Protein AF-A0A077FJK4-F1 (afdb_monomer)

Radius of gyration: 21.74 Å; Cα contacts (8 Å, |Δi|>4): 382; chains: 1; bounding box: 47×52×69 Å

Sequence (252 aa):
MRIFFFIIILIVHITSHITVYANEKTLIIPIFIRDKQYILWEPNNHWKSALSKYLSSEYKQNLIIPIGDLDDISLVNYDIINNPSLSNLQNILEKYNAQTILIASSHYFIDIKTNLPALELTLKYLSPSEEESKVILINDYRNNSLQFLLKQAVTEVINNINTTADNIEIDQNRKTTNIIFNLSIRNIENWIEIRKKLNRIKKIHSLIVKEISTQNAIISIDYIGETEELFTELKSYGFMLDKQHNIITISL

Foldseek 3Di:
DDDDDDDDDPPPPPPDLPPDQVAFAEEEFEWEAEPNDTDTQDPPSVLLVLLVVQPDPSCCNRYHYDNNPPVNCVLDDPVCVVPPACVSNVVVCVVVVGAKYWYWYWYWDQDPVLSAIKIKIWTWMYHPVDIDIDIDIGGDSVRDDPSVRSNVSSVVVVVVSVVVVVVSVVCVVFDKDKDKAKEFDQAPVQVVVVVVLLVVQPQFPDKAFPDDDGTITIIITIGGDDPVVVVVSCVVSVWDWDDDPHHTYTYD

Solvent-accessible surface area (backbone atoms only — not comparable to full-atom values): 14670 Å² total; per-residue (Å²): 136,88,81,88,83,86,80,82,81,84,76,79,81,80,88,71,72,92,65,50,78,94,72,43,26,29,36,39,48,40,32,23,32,45,94,92,39,83,32,61,64,53,93,82,21,60,50,50,51,36,46,69,69,69,56,52,77,75,56,52,77,39,45,42,68,76,88,47,50,75,67,50,48,73,57,56,45,72,74,48,66,76,66,70,46,62,80,74,40,41,71,56,28,60,74,67,69,28,70,32,37,35,41,40,35,40,36,51,48,68,37,84,90,76,73,33,58,32,35,41,36,38,42,35,39,38,43,95,89,51,76,49,77,48,80,46,81,48,76,42,98,78,68,66,55,71,70,54,55,44,52,52,50,47,52,51,53,52,52,49,54,53,50,52,54,55,48,50,65,55,44,79,75,46,67,66,38,82,48,70,34,38,32,60,30,87,43,71,69,53,43,53,50,50,53,55,55,55,73,64,40,83,47,51,77,45,78,45,79,79,44,78,60,84,51,39,30,36,33,39,36,33,28,62,45,56,72,69,56,52,55,53,52,43,43,75,77,60,38,45,79,46,78,56,96,92,48,38,35,38,38,116

Mean predicted aligned error: 15.56 Å

Nearest PDB structures (foldseek):
  6osx-assembly1_A  TM=3.485E-01  e=1.186E-03  Enterobacter cloacae
  8q2c-assembly1_B  TM=3.593E-01  e=5.924E-03  Escherichia coli
  8q2d-assembly1_A  TM=3.269E-01  e=2.898E-03  Escherichia coli
  2p6s-assembly1_H  TM=4.670E-01  e=7.385E-01  Neisseria meningitidis MC58
  2efq-assembly1_A  TM=4.489E-01  e=1.422E+00  Sulfurisphaera tokodaii str. 7

Structure (mmCIF, N/CA/C/O backbone):
data_AF-A0A077FJK4-F1
#
_entry.id   AF-A0A077FJK4-F1
#
loop_
_atom_site.group_PDB
_atom_site.id
_atom_site.type_symbol
_atom_site.label_atom_id
_atom_site.label_alt_id
_atom_site.label_comp_id
_atom_site.label_asym_id
_atom_site.label_entity_id
_atom_site.label_seq_id
_atom_site.pdbx_PDB_ins_code
_atom_site.Cartn_x
_atom_site.Cartn_y
_atom_site.Cartn_z
_atom_site.occupancy
_atom_site.B_iso_or_equiv
_atom_site.auth_seq_id
_atom_site.auth_comp_id
_atom_site.auth_asym_id
_atom_site.auth_atom_id
_atom_site.pdbx_PDB_model_num
ATOM 1 N N . MET A 1 1 ? -23.180 35.205 50.073 1.00 34.94 1 MET A N 1
ATOM 2 C CA . MET A 1 1 ? -23.896 33.937 49.817 1.00 34.94 1 MET A CA 1
ATOM 3 C C . MET A 1 1 ? -23.405 33.386 48.486 1.00 34.94 1 MET A C 1
ATOM 5 O O . MET A 1 1 ? -23.373 34.132 47.520 1.00 34.94 1 MET A O 1
ATOM 9 N N . ARG A 1 2 ? -22.896 32.149 48.504 1.00 35.94 2 ARG A N 1
ATOM 10 C CA . ARG A 1 2 ? -22.347 31.379 47.372 1.00 35.94 2 ARG A CA 1
ATOM 11 C C . ARG A 1 2 ? -23.390 31.183 46.260 1.00 35.94 2 ARG A C 1
ATOM 13 O O . ARG A 1 2 ? -24.572 31.140 46.577 1.00 35.94 2 ARG A O 1
ATOM 20 N N . ILE A 1 3 ? -22.943 30.917 45.031 1.00 30.42 3 ILE A N 1
ATOM 21 C CA . ILE A 1 3 ? -22.979 29.572 44.414 1.00 30.42 3 ILE A CA 1
ATOM 22 C C . ILE A 1 3 ? -22.311 29.635 43.027 1.00 30.42 3 ILE A C 1
ATOM 24 O O . ILE A 1 3 ? -22.716 30.385 42.147 1.00 30.42 3 ILE A O 1
ATOM 28 N N . PHE A 1 4 ? -21.254 28.833 42.883 1.00 28.27 4 PHE A N 1
ATOM 29 C CA . PHE A 1 4 ? -20.677 28.372 41.622 1.00 28.27 4 PHE A CA 1
ATOM 30 C C . PHE A 1 4 ? -21.685 27.462 40.908 1.00 28.27 4 PHE A C 1
ATOM 32 O O . PHE A 1 4 ? -22.255 26.593 41.563 1.00 28.27 4 PHE A O 1
ATOM 39 N N . PHE A 1 5 ? -21.813 27.561 39.585 1.00 26.78 5 PHE A N 1
ATOM 40 C CA . PHE A 1 5 ? -22.349 26.460 38.782 1.00 26.78 5 PHE A CA 1
ATOM 41 C C . PHE A 1 5 ? -21.321 26.023 37.737 1.00 26.78 5 PHE A C 1
ATOM 43 O O . PHE A 1 5 ? -21.069 26.696 36.743 1.00 26.78 5 PHE A O 1
ATOM 50 N N . PHE A 1 6 ? -20.710 24.879 38.042 1.00 25.20 6 PHE A N 1
ATOM 51 C CA . PHE A 1 6 ? -20.050 23.961 37.122 1.00 25.20 6 PHE A CA 1
ATOM 52 C C . PHE A 1 6 ? -21.125 23.214 36.323 1.00 25.20 6 PHE A C 1
ATOM 54 O O . PHE A 1 6 ? -22.041 22.668 36.932 1.00 25.20 6 PHE A O 1
ATOM 61 N N . ILE A 1 7 ? -20.969 23.103 35.004 1.00 24.44 7 ILE A N 1
ATOM 62 C CA . ILE A 1 7 ? -21.554 22.024 34.186 1.00 24.44 7 ILE A CA 1
ATOM 63 C C . ILE A 1 7 ? -20.457 21.648 33.178 1.00 24.44 7 ILE A C 1
ATOM 65 O O . ILE A 1 7 ? -20.176 22.402 32.255 1.00 24.44 7 ILE A O 1
ATOM 69 N N . ILE A 1 8 ? -19.552 20.742 33.559 1.00 25.23 8 ILE A N 1
ATOM 70 C CA . ILE A 1 8 ? -19.565 19.300 33.242 1.00 25.23 8 ILE A CA 1
ATOM 71 C C . ILE A 1 8 ? -19.498 19.070 31.726 1.00 25.23 8 ILE A C 1
ATOM 73 O O . ILE A 1 8 ? -20.507 18.914 31.046 1.00 25.23 8 ILE A O 1
ATOM 77 N N . ILE A 1 9 ? -18.262 19.025 31.220 1.00 23.95 9 ILE A N 1
ATOM 78 C CA . ILE A 1 9 ? -17.925 18.364 29.960 1.00 23.95 9 ILE A CA 1
ATOM 79 C C . ILE A 1 9 ? -18.041 16.865 30.230 1.00 23.95 9 ILE A C 1
ATOM 81 O O . ILE A 1 9 ? -17.290 16.306 31.032 1.00 23.95 9 ILE A O 1
ATOM 85 N N . LEU A 1 10 ? -19.015 16.227 29.589 1.00 22.14 10 LEU A N 1
ATOM 86 C CA . LEU A 1 10 ? -19.162 14.780 29.580 1.00 22.14 10 LEU A CA 1
ATOM 87 C C . LEU A 1 10 ? -18.025 14.198 28.726 1.00 22.14 10 LEU A C 1
ATOM 89 O O . LEU A 1 10 ? -18.145 14.069 27.511 1.00 22.14 10 LEU A O 1
ATOM 93 N N . ILE A 1 11 ? -16.893 13.884 29.356 1.00 23.86 11 ILE A N 1
ATOM 94 C CA . ILE A 1 11 ? -15.865 13.039 28.747 1.00 23.86 11 ILE A CA 1
ATOM 95 C C . ILE A 1 11 ? -16.425 11.620 28.778 1.00 23.86 11 ILE A C 1
ATOM 97 O O . ILE A 1 11 ? -16.359 10.936 29.799 1.00 23.86 11 ILE A O 1
ATOM 101 N N . VAL A 1 12 ? -17.010 11.184 27.666 1.00 25.14 12 VAL A N 1
ATOM 102 C CA . VAL A 1 12 ? -17.237 9.758 27.439 1.00 25.14 12 VAL A CA 1
ATOM 103 C C . VAL A 1 12 ? -15.853 9.132 27.281 1.00 25.14 12 VAL A C 1
ATOM 105 O O . VAL A 1 12 ? -15.174 9.321 26.277 1.00 25.14 12 VAL A O 1
ATOM 108 N N . HIS A 1 13 ? -15.407 8.448 28.331 1.00 26.59 13 HIS A N 1
ATOM 109 C CA . HIS A 1 13 ? -14.221 7.603 28.3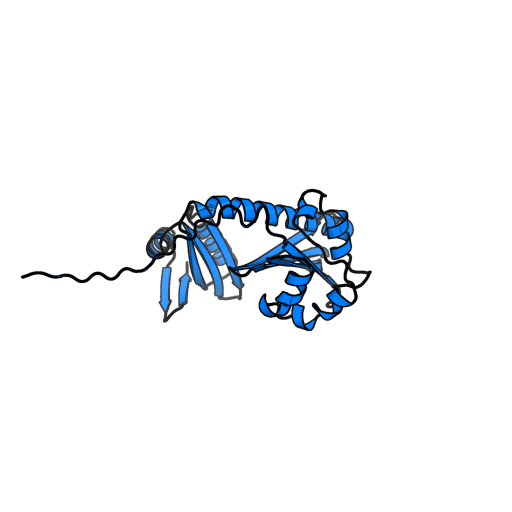22 1.00 26.59 13 HIS A CA 1
ATOM 110 C C . HIS A 1 13 ? -14.508 6.399 27.417 1.00 26.59 13 HIS A C 1
ATOM 112 O O . HIS A 1 13 ? -15.050 5.389 27.864 1.00 26.59 13 HIS A O 1
ATOM 118 N N . ILE A 1 14 ? -14.175 6.511 26.132 1.00 26.86 14 ILE A N 1
ATOM 119 C CA . ILE A 1 14 ? -14.135 5.347 25.251 1.00 26.86 14 ILE A CA 1
ATOM 120 C C . ILE A 1 14 ? -12.794 4.656 25.500 1.00 26.86 14 ILE A C 1
ATOM 122 O O . ILE A 1 14 ? -11.752 5.006 24.957 1.00 26.86 14 ILE A O 1
ATOM 126 N N . THR A 1 15 ? -12.831 3.691 26.409 1.00 30.83 15 THR A N 1
ATOM 127 C CA . THR A 1 15 ? -11.774 2.703 26.615 1.00 30.83 15 THR A CA 1
ATOM 128 C C . THR A 1 15 ? -11.894 1.648 25.517 1.00 30.83 15 THR A C 1
ATOM 130 O O . THR A 1 15 ? -12.508 0.610 25.728 1.00 30.83 15 THR A O 1
ATOM 133 N N . SER A 1 16 ? -11.367 1.905 24.313 1.00 27.95 16 SER A N 1
ATOM 134 C CA . SER A 1 16 ? -11.364 0.878 23.253 1.00 27.95 16 SER A CA 1
ATOM 135 C C . SER A 1 16 ? -10.339 1.103 22.133 1.00 27.95 16 SER A C 1
ATOM 137 O O . SER A 1 16 ? -10.695 1.041 20.961 1.00 27.95 16 SER A O 1
ATOM 139 N N . HIS A 1 17 ? -9.066 1.341 22.453 1.00 32.19 17 HIS A N 1
ATOM 140 C CA . HIS A 1 17 ? -8.022 1.371 21.411 1.00 32.19 17 HIS A CA 1
ATOM 141 C C . HIS A 1 17 ? -7.152 0.098 21.381 1.00 32.19 17 HIS A C 1
ATOM 143 O O . HIS A 1 17 ? -6.618 -0.248 20.332 1.00 32.19 17 HIS A O 1
ATOM 149 N N . ILE A 1 18 ? -7.101 -0.685 22.469 1.00 35.75 18 ILE A N 1
ATOM 150 C CA . ILE A 1 18 ? -6.196 -1.849 22.617 1.00 35.75 18 ILE A CA 1
ATOM 151 C C . ILE A 1 18 ? -6.547 -3.039 21.686 1.00 35.75 18 ILE A C 1
ATOM 153 O O . ILE A 1 18 ? -5.696 -3.875 21.414 1.00 35.75 18 ILE A O 1
ATOM 157 N N . THR A 1 19 ? -7.768 -3.137 21.144 1.00 30.25 19 THR A N 1
ATOM 158 C CA . THR A 1 19 ? -8.216 -4.317 20.355 1.00 30.25 19 THR A CA 1
ATOM 159 C C . THR A 1 19 ? -8.238 -4.097 18.835 1.00 30.25 19 THR A C 1
ATOM 161 O O . THR A 1 19 ? -8.448 -5.044 18.084 1.00 30.25 19 THR A O 1
ATOM 164 N N . VAL A 1 20 ? -8.020 -2.862 18.381 1.00 37.00 20 VAL A N 1
ATOM 165 C CA . VAL A 1 20 ? -8.386 -2.391 17.035 1.00 37.00 20 VAL A CA 1
ATOM 166 C C . VAL A 1 20 ? -7.569 -3.103 15.940 1.00 37.00 20 VAL A C 1
ATOM 168 O O . VAL A 1 20 ? -8.156 -3.787 15.121 1.00 37.00 20 VAL A O 1
ATOM 171 N N . TYR A 1 21 ? -6.234 -3.166 15.977 1.00 40.22 21 TYR A N 1
ATOM 172 C CA . TYR A 1 21 ? -5.489 -3.675 14.802 1.00 40.22 21 TYR A CA 1
ATOM 173 C C . TYR A 1 21 ? -5.109 -5.164 14.790 1.00 40.22 21 TYR A C 1
ATOM 175 O O . TYR A 1 21 ? -4.881 -5.724 13.720 1.00 40.22 21 TYR A O 1
ATOM 183 N N . ALA A 1 22 ? -5.095 -5.856 15.934 1.00 40.41 22 ALA A N 1
ATOM 184 C CA . ALA A 1 22 ? -4.841 -7.304 15.949 1.00 40.41 22 ALA A CA 1
ATOM 185 C C . ALA A 1 22 ? -6.035 -8.130 15.415 1.00 40.41 22 ALA A C 1
ATOM 187 O O . ALA A 1 22 ? -5.886 -9.322 15.143 1.00 40.41 22 ALA A O 1
ATOM 188 N N . ASN A 1 23 ? -7.211 -7.507 15.258 1.00 49.41 23 ASN A N 1
ATOM 189 C CA . ASN A 1 23 ? -8.455 -8.166 14.852 1.00 49.41 23 ASN A CA 1
ATOM 190 C C . ASN A 1 23 ? -9.243 -7.402 13.765 1.00 49.41 23 ASN A C 1
ATOM 192 O O . ASN A 1 23 ? -10.347 -7.817 13.407 1.00 49.41 23 ASN A O 1
ATOM 196 N N . GLU A 1 24 ? -8.713 -6.290 13.244 1.00 70.25 24 GLU A N 1
ATOM 197 C CA . GLU A 1 24 ? -9.335 -5.557 12.139 1.00 70.25 24 GLU A CA 1
ATOM 198 C C . GLU A 1 24 ? -8.950 -6.148 10.792 1.00 70.25 24 GLU A C 1
ATOM 200 O O . GLU A 1 24 ? -7.778 -6.330 10.452 1.00 70.25 24 GLU A O 1
ATOM 205 N N . LYS A 1 25 ? -9.978 -6.434 9.996 1.00 87.31 25 LYS A N 1
ATOM 206 C CA . LYS A 1 25 ? -9.811 -6.924 8.641 1.00 87.31 25 LYS A CA 1
ATOM 207 C C . LYS A 1 25 ? -9.434 -5.754 7.748 1.00 87.31 25 LYS A C 1
ATOM 209 O O . LYS A 1 25 ? -10.180 -4.783 7.613 1.00 87.31 25 LYS A O 1
ATOM 214 N N . THR A 1 26 ? -8.277 -5.878 7.113 1.00 91.06 26 THR A N 1
ATOM 215 C CA . THR A 1 26 ? -7.766 -4.917 6.143 1.00 91.06 26 THR A CA 1
ATOM 216 C C . THR A 1 26 ? -7.922 -5.479 4.739 1.00 91.06 26 THR A C 1
ATOM 218 O O . THR A 1 26 ? -7.413 -6.556 4.417 1.00 91.06 26 THR A O 1
ATOM 221 N N . LEU A 1 27 ? -8.612 -4.731 3.884 1.00 94.50 27 LEU A N 1
ATOM 222 C CA . LEU A 1 27 ? -8.757 -5.047 2.474 1.00 94.50 27 LEU A CA 1
ATOM 223 C C . LEU A 1 27 ? -7.591 -4.448 1.684 1.00 94.50 27 LEU A C 1
ATOM 225 O O . LEU A 1 27 ? -7.435 -3.231 1.618 1.00 94.50 27 LEU A O 1
ATOM 229 N N . ILE A 1 28 ? -6.777 -5.292 1.061 1.00 95.38 28 ILE A N 1
ATOM 230 C CA . ILE A 1 28 ? -5.667 -4.868 0.212 1.00 95.38 28 ILE A CA 1
ATOM 231 C C . ILE A 1 28 ? -6.167 -4.729 -1.221 1.00 95.38 28 ILE A C 1
ATOM 233 O O . ILE A 1 28 ? -6.504 -5.731 -1.847 1.00 95.38 28 ILE A O 1
ATOM 237 N N . ILE A 1 29 ? -6.149 -3.514 -1.766 1.00 95.94 29 ILE A N 1
ATOM 238 C CA . ILE A 1 29 ? -6.409 -3.265 -3.188 1.00 95.94 29 ILE A CA 1
ATOM 239 C C . ILE A 1 29 ? -5.068 -3.221 -3.935 1.00 95.94 29 ILE A C 1
ATOM 241 O O . ILE A 1 29 ? -4.310 -2.259 -3.766 1.00 95.94 29 ILE A O 1
ATOM 245 N N . PRO A 1 30 ? -4.733 -4.252 -4.734 1.00 96.12 30 PRO A N 1
ATOM 246 C CA . PRO A 1 30 ? -3.451 -4.327 -5.415 1.00 96.12 30 PRO A CA 1
ATOM 247 C C . PRO A 1 30 ? -3.489 -3.576 -6.746 1.00 96.12 30 PRO A C 1
ATOM 249 O O . PRO A 1 30 ? -4.258 -3.916 -7.642 1.00 96.12 30 PRO A O 1
ATOM 252 N N . ILE A 1 31 ? -2.587 -2.617 -6.921 1.00 95.25 31 ILE A N 1
ATOM 253 C CA . ILE A 1 31 ? -2.432 -1.888 -8.182 1.00 95.25 31 ILE A CA 1
ATOM 254 C C . ILE A 1 31 ? -1.032 -2.157 -8.712 1.00 95.25 31 ILE A C 1
ATOM 256 O O . ILE A 1 31 ? -0.044 -1.896 -8.031 1.00 95.25 31 ILE A O 1
ATOM 260 N N . PHE A 1 32 ? -0.929 -2.684 -9.924 1.00 95.38 32 PHE A N 1
ATOM 261 C CA . PHE A 1 32 ? 0.343 -2.812 -10.619 1.00 95.38 32 PHE A CA 1
ATOM 262 C C . PHE A 1 32 ? 0.449 -1.735 -11.689 1.00 95.38 32 PHE A C 1
ATOM 264 O O . PHE A 1 32 ? -0.441 -1.592 -12.522 1.00 95.38 32 PHE A O 1
ATOM 271 N N . ILE A 1 33 ? 1.532 -0.968 -11.654 1.00 90.75 33 ILE A N 1
ATOM 272 C CA . ILE A 1 33 ? 1.788 0.122 -12.585 1.00 90.75 33 ILE A CA 1
ATOM 273 C C . ILE A 1 33 ? 2.987 -0.263 -13.435 1.00 90.75 33 ILE A C 1
ATOM 275 O O . ILE A 1 33 ? 4.076 -0.544 -12.927 1.00 90.75 33 ILE A O 1
ATOM 279 N N . ARG A 1 34 ? 2.786 -0.274 -14.749 1.00 86.19 34 ARG A N 1
ATOM 280 C CA . ARG A 1 34 ? 3.842 -0.555 -15.717 1.00 86.19 34 ARG A CA 1
ATOM 281 C C . ARG A 1 34 ? 3.547 0.181 -17.010 1.00 86.19 34 ARG A C 1
ATOM 283 O O . ARG A 1 34 ? 2.406 0.200 -17.452 1.00 86.19 34 ARG A O 1
ATOM 290 N N . ASP A 1 35 ? 4.565 0.798 -17.605 1.00 84.38 35 ASP A N 1
ATOM 291 C CA . ASP A 1 35 ? 4.435 1.508 -18.885 1.00 84.38 35 ASP A CA 1
ATOM 292 C C . ASP A 1 35 ? 3.288 2.548 -18.875 1.00 84.38 35 ASP A C 1
ATOM 294 O O . ASP A 1 35 ? 2.586 2.743 -19.865 1.00 84.38 35 ASP A O 1
ATOM 298 N N . LYS A 1 36 ? 3.102 3.221 -17.724 1.00 77.69 36 LYS A N 1
ATOM 299 C CA . LYS A 1 36 ? 2.017 4.184 -17.422 1.00 77.69 36 LYS A CA 1
ATOM 300 C C . LYS A 1 36 ? 0.595 3.601 -17.417 1.00 77.69 36 LYS A C 1
ATOM 302 O O . LYS A 1 36 ? -0.370 4.360 -17.378 1.00 77.69 36 LYS A O 1
ATOM 307 N N . GLN A 1 37 ? 0.453 2.282 -17.439 1.00 83.31 37 GLN A N 1
ATOM 308 C CA . GLN A 1 37 ? -0.828 1.597 -17.308 1.00 83.31 37 GLN A CA 1
ATOM 309 C C . GLN A 1 37 ? -1.037 1.140 -15.869 1.00 83.31 37 GLN A C 1
ATOM 311 O O . GLN A 1 37 ? -0.111 0.625 -15.242 1.00 83.31 37 GLN A O 1
ATOM 316 N N . TYR A 1 38 ? -2.260 1.313 -15.375 1.00 85.75 38 TYR A N 1
ATOM 317 C CA . TYR A 1 38 ? -2.707 0.813 -14.082 1.00 85.75 38 TYR A CA 1
ATOM 318 C C . TYR A 1 38 ? -3.451 -0.497 -14.303 1.00 85.75 38 TYR A C 1
ATOM 320 O O . TYR A 1 38 ? -4.391 -0.552 -15.090 1.00 85.75 38 TYR A O 1
ATOM 328 N N . ILE A 1 39 ? -3.003 -1.540 -13.620 1.00 90.75 39 ILE A N 1
ATOM 329 C CA . ILE A 1 39 ? -3.503 -2.904 -13.740 1.00 90.75 39 ILE A CA 1
ATOM 330 C C . ILE A 1 39 ? -3.999 -3.302 -12.348 1.00 90.75 39 ILE A C 1
ATOM 332 O O . ILE A 1 39 ? -3.207 -3.411 -11.411 1.00 90.75 39 ILE A O 1
ATOM 336 N N . LEU A 1 40 ? -5.311 -3.459 -12.195 1.00 90.12 40 LEU A N 1
ATOM 337 C CA . LEU A 1 40 ? -5.993 -3.696 -10.919 1.00 90.12 40 LEU A CA 1
ATOM 338 C C . LEU A 1 40 ? -6.471 -5.148 -10.842 1.00 90.12 40 LEU A C 1
ATOM 340 O O . LEU A 1 40 ? -5.985 -5.949 -10.042 1.00 90.12 40 LEU A O 1
ATOM 344 N N . TRP A 1 41 ? -7.414 -5.507 -11.707 1.00 89.31 41 TRP A N 1
ATOM 345 C CA . TRP A 1 41 ? -8.129 -6.782 -11.647 1.00 89.31 41 TRP A CA 1
ATOM 346 C C . TRP A 1 41 ? -7.667 -7.772 -12.704 1.00 89.31 41 TRP A C 1
ATOM 348 O O . TRP A 1 41 ? -7.920 -8.971 -12.579 1.00 89.31 41 TRP A O 1
ATOM 358 N N . GLU A 1 42 ? -6.975 -7.276 -13.724 1.00 88.00 42 GLU A N 1
ATOM 359 C CA . GLU A 1 42 ? -6.603 -8.027 -14.903 1.00 88.00 42 GLU A CA 1
ATOM 360 C C . GLU A 1 42 ? -5.693 -9.220 -14.552 1.00 88.00 42 GLU A C 1
ATOM 362 O O . GLU A 1 42 ? -4.871 -9.146 -13.628 1.00 88.00 42 GLU A O 1
ATOM 367 N N . PRO A 1 43 ? -5.769 -10.328 -15.315 1.00 86.06 43 PRO A N 1
ATOM 368 C CA . PRO A 1 43 ? -4.979 -11.534 -15.041 1.00 86.06 43 PRO A CA 1
ATOM 369 C C . PRO A 1 43 ? -3.459 -11.317 -15.050 1.00 86.06 43 PRO A C 1
ATOM 371 O O . PRO A 1 43 ? -2.715 -12.084 -14.442 1.00 86.06 43 PRO A O 1
ATOM 374 N N . ASN A 1 44 ? -2.982 -10.282 -15.742 1.00 89.56 44 ASN A N 1
ATOM 375 C CA . ASN A 1 44 ? -1.572 -9.903 -15.803 1.00 89.56 44 ASN A CA 1
ATOM 376 C C . ASN A 1 44 ? -1.132 -8.993 -14.638 1.00 89.56 44 ASN A C 1
ATOM 378 O O . ASN A 1 44 ? -0.001 -8.503 -14.655 1.00 89.56 44 ASN A O 1
ATOM 382 N N . ASN A 1 45 ? -1.967 -8.789 -13.610 1.00 94.00 45 ASN A N 1
ATOM 383 C CA . ASN A 1 45 ? -1.551 -8.126 -12.379 1.00 94.00 45 ASN A CA 1
ATOM 384 C C . ASN A 1 45 ? -0.543 -9.005 -11.610 1.00 94.00 45 ASN A C 1
ATOM 386 O O . ASN A 1 45 ? -0.882 -9.836 -10.754 1.00 94.00 45 ASN A O 1
ATOM 390 N N . HIS A 1 46 ? 0.740 -8.813 -11.921 1.00 95.69 46 HIS A N 1
ATOM 391 C CA . HIS A 1 46 ? 1.838 -9.526 -11.278 1.00 95.69 46 HIS A CA 1
ATOM 392 C C . HIS A 1 46 ? 1.962 -9.193 -9.786 1.00 95.69 46 HIS A C 1
ATOM 394 O O . HIS A 1 46 ? 2.416 -10.042 -9.018 1.00 95.69 46 HIS A O 1
ATOM 400 N N . TRP A 1 47 ? 1.520 -8.007 -9.359 1.00 97.31 47 TRP A N 1
ATOM 401 C CA . TRP A 1 47 ? 1.549 -7.600 -7.958 1.00 97.31 47 TRP A CA 1
ATOM 402 C C . TRP A 1 47 ? 0.493 -8.319 -7.117 1.00 97.31 47 TRP A C 1
ATOM 404 O O . TRP A 1 47 ? 0.836 -8.946 -6.116 1.00 97.31 47 TRP A O 1
ATOM 414 N N . LYS A 1 48 ? -0.763 -8.359 -7.575 1.00 95.50 48 LYS A N 1
ATOM 415 C CA . LYS A 1 48 ? -1.832 -9.174 -6.967 1.00 95.50 48 LYS A CA 1
ATOM 416 C C . LYS A 1 48 ? -1.426 -10.643 -6.860 1.00 95.50 48 LYS A C 1
ATOM 418 O O . LYS A 1 48 ? -1.617 -11.279 -5.820 1.00 95.50 48 LYS A O 1
ATOM 423 N N . SER A 1 49 ? -0.822 -11.171 -7.926 1.00 94.88 49 SER A N 1
ATOM 424 C CA . SER A 1 49 ? -0.308 -12.544 -7.961 1.00 94.88 49 SER A CA 1
ATOM 425 C C . SER A 1 49 ? 0.798 -12.767 -6.924 1.00 94.88 49 SER A C 1
ATOM 427 O O . SER A 1 49 ? 0.805 -13.786 -6.233 1.00 94.88 49 SER A O 1
ATOM 429 N N . ALA A 1 50 ? 1.722 -11.814 -6.780 1.00 95.88 50 ALA A N 1
ATOM 430 C CA . ALA A 1 50 ? 2.803 -11.880 -5.803 1.00 95.88 50 ALA A CA 1
ATOM 431 C C . ALA A 1 50 ? 2.295 -11.799 -4.360 1.00 95.88 50 ALA A C 1
ATOM 433 O O . ALA A 1 50 ? 2.689 -12.637 -3.552 1.00 95.88 50 ALA A O 1
ATOM 434 N N . LEU A 1 51 ? 1.390 -10.866 -4.051 1.00 95.12 51 LEU A N 1
ATOM 435 C CA . LEU A 1 51 ? 0.728 -10.776 -2.747 1.00 95.12 51 LEU A CA 1
ATOM 436 C C . LEU A 1 51 ? 0.041 -12.100 -2.395 1.00 95.12 51 LEU A C 1
ATOM 438 O O . LEU A 1 51 ? 0.313 -12.687 -1.353 1.00 95.12 51 LEU A O 1
ATOM 442 N N . SER A 1 52 ? -0.760 -12.646 -3.311 1.00 92.00 52 SER A N 1
ATOM 443 C CA . SER A 1 52 ? -1.466 -13.918 -3.094 1.00 92.00 52 SER A CA 1
ATOM 444 C C . SER A 1 52 ? -0.510 -15.091 -2.835 1.00 92.00 52 SER A C 1
ATOM 446 O O . SER A 1 52 ? -0.798 -15.965 -2.010 1.00 92.00 52 SER A O 1
ATOM 448 N N . LYS A 1 53 ? 0.636 -15.106 -3.529 1.00 93.38 53 LYS A N 1
ATOM 449 C CA . LYS A 1 53 ? 1.646 -16.169 -3.462 1.00 93.38 53 LYS A CA 1
ATOM 450 C C . LYS A 1 53 ? 2.538 -16.085 -2.224 1.00 93.38 53 LYS A C 1
ATOM 452 O O . LYS A 1 53 ? 2.829 -17.119 -1.631 1.00 93.38 53 LYS A O 1
ATOM 457 N N . TYR A 1 54 ? 3.029 -14.895 -1.886 1.00 91.75 54 TYR A N 1
ATOM 458 C CA . TYR A 1 54 ? 4.089 -14.713 -0.889 1.00 91.75 54 TYR A CA 1
ATOM 459 C C . TYR A 1 54 ? 3.580 -14.252 0.477 1.00 91.75 54 TYR A C 1
ATOM 461 O O . TYR A 1 54 ? 4.314 -14.396 1.452 1.00 91.75 54 TYR A O 1
ATOM 469 N N . LEU A 1 55 ? 2.347 -13.748 0.577 1.00 87.44 55 LEU A N 1
ATOM 470 C CA . LEU A 1 55 ? 1.745 -13.444 1.870 1.00 87.44 55 LEU A CA 1
ATOM 471 C C . LEU A 1 55 ? 1.491 -14.751 2.638 1.00 87.44 55 LEU A C 1
ATOM 473 O O . LEU A 1 55 ? 0.828 -15.666 2.127 1.00 87.44 55 LEU A O 1
ATOM 477 N N . SER A 1 56 ? 2.045 -14.853 3.848 1.00 78.81 56 SER A N 1
ATOM 478 C CA . SER A 1 56 ? 1.932 -16.057 4.675 1.00 78.81 56 SER A CA 1
ATOM 479 C C . SER A 1 56 ? 0.494 -16.267 5.168 1.00 78.81 56 SER A C 1
ATOM 481 O O . SER A 1 56 ? -0.311 -15.337 5.233 1.00 78.81 56 SER A O 1
ATOM 483 N N . SER A 1 57 ? 0.157 -17.510 5.518 1.00 75.44 57 SER A N 1
ATOM 484 C CA . SER A 1 57 ? -1.184 -17.875 5.999 1.00 75.44 57 SER A CA 1
ATOM 485 C C . SER A 1 57 ? -1.583 -17.176 7.301 1.00 75.44 57 SER A C 1
ATOM 487 O O . SER A 1 57 ? -2.770 -17.028 7.565 1.00 75.44 57 SER A O 1
ATOM 489 N N . GLU A 1 58 ? -0.606 -16.746 8.098 1.00 75.94 58 GLU A N 1
ATOM 490 C CA . GLU A 1 58 ? -0.818 -15.974 9.324 1.00 75.94 58 GLU A CA 1
ATOM 491 C C . GLU A 1 58 ? -1.471 -14.621 9.017 1.00 75.94 58 GLU A C 1
ATOM 493 O O . GLU A 1 58 ? -2.552 -14.328 9.518 1.00 75.94 58 GLU A O 1
ATOM 498 N N . TYR A 1 59 ? -0.893 -13.851 8.090 1.00 77.12 59 TYR A N 1
ATOM 499 C CA . 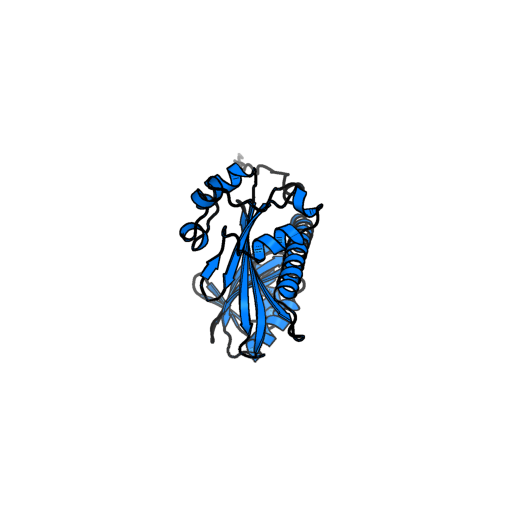TYR A 1 59 ? -1.437 -12.552 7.694 1.00 77.12 59 TYR A CA 1
ATOM 500 C C . TYR A 1 59 ? -2.767 -12.658 6.944 1.00 77.12 59 TYR A C 1
ATOM 502 O O . TYR A 1 59 ? -3.603 -11.766 7.045 1.00 77.12 59 TYR A O 1
ATOM 510 N N . LYS A 1 60 ? -3.008 -13.760 6.225 1.00 75.62 60 LYS A N 1
ATOM 511 C CA . LYS A 1 60 ? -4.249 -13.982 5.457 1.00 75.62 60 LYS A CA 1
ATOM 512 C C . LYS A 1 60 ? -5.519 -14.085 6.311 1.00 75.62 60 LYS A C 1
ATOM 514 O O . LYS A 1 60 ? -6.609 -14.079 5.751 1.00 75.62 60 LYS A O 1
ATOM 519 N N . GLN A 1 61 ? -5.402 -14.186 7.636 1.00 75.94 61 GLN A N 1
ATOM 520 C CA . GLN A 1 61 ? -6.564 -14.168 8.533 1.00 75.94 61 GLN A CA 1
ATOM 521 C C . GLN A 1 61 ? -7.206 -12.776 8.603 1.00 75.94 61 GLN A C 1
ATOM 523 O O . GLN A 1 61 ? -8.433 -12.667 8.618 1.00 75.94 61 GLN A O 1
ATOM 528 N N . ASN A 1 62 ? -6.375 -11.729 8.565 1.00 83.75 62 ASN A N 1
ATOM 529 C CA . ASN A 1 62 ? -6.801 -10.337 8.716 1.00 83.75 62 ASN A CA 1
ATOM 530 C C . ASN A 1 62 ? -6.560 -9.499 7.453 1.00 83.75 62 ASN A C 1
ATOM 532 O O . ASN A 1 62 ? -7.160 -8.442 7.303 1.00 83.75 62 ASN A O 1
ATOM 536 N N . LEU A 1 63 ? -5.724 -9.962 6.522 1.00 90.00 63 LEU A N 1
ATOM 537 C CA . LEU A 1 63 ? -5.472 -9.297 5.246 1.00 90.00 63 LEU A CA 1
ATOM 538 C C . LEU A 1 63 ? -6.210 -10.007 4.118 1.00 90.00 63 LEU A C 1
ATOM 540 O O . LEU A 1 63 ? -5.928 -11.163 3.793 1.00 90.00 63 LEU A O 1
ATOM 544 N N . ILE A 1 64 ? -7.127 -9.284 3.489 1.00 91.38 64 ILE A N 1
ATOM 545 C CA . ILE A 1 64 ? -7.971 -9.797 2.416 1.00 91.38 64 ILE A CA 1
ATOM 546 C C . ILE A 1 64 ? -7.506 -9.185 1.102 1.00 91.38 64 ILE A C 1
ATOM 548 O O . ILE A 1 64 ? -7.420 -7.970 0.978 1.00 91.38 64 ILE A O 1
ATOM 552 N N . ILE A 1 65 ? -7.232 -10.018 0.102 1.00 93.50 65 ILE A N 1
ATOM 553 C CA . ILE A 1 65 ? -6.970 -9.564 -1.267 1.00 93.50 65 ILE A CA 1
ATOM 554 C C . ILE A 1 65 ? -8.207 -9.938 -2.089 1.00 93.50 65 ILE A C 1
ATOM 556 O O . ILE A 1 65 ? -8.477 -11.137 -2.214 1.00 93.50 65 ILE A O 1
ATOM 560 N N . PRO A 1 66 ? -8.965 -8.970 -2.637 1.00 90.44 66 PRO A N 1
ATOM 561 C CA . PRO A 1 66 ? -10.135 -9.271 -3.447 1.00 90.44 66 PRO A CA 1
ATOM 562 C C . PRO A 1 66 ? -9.773 -10.142 -4.646 1.00 90.44 66 PRO A C 1
ATOM 564 O O . PRO A 1 66 ? -8.732 -9.966 -5.298 1.00 90.44 66 PRO A O 1
ATOM 567 N N . ILE A 1 67 ? -10.661 -11.079 -4.963 1.00 86.56 67 ILE A N 1
ATOM 568 C CA . ILE A 1 67 ? -10.463 -11.979 -6.098 1.00 86.56 67 ILE A CA 1
ATOM 569 C C . ILE A 1 67 ? -10.642 -11.257 -7.436 1.00 86.56 67 ILE A C 1
ATOM 571 O O . ILE A 1 67 ? -10.095 -11.726 -8.435 1.00 86.56 67 ILE A O 1
ATOM 575 N N . GLY A 1 68 ? -11.280 -10.084 -7.456 1.00 86.88 68 GLY A N 1
ATOM 576 C CA . GLY A 1 68 ? -11.530 -9.292 -8.659 1.00 86.88 68 GLY A CA 1
ATOM 577 C C . GLY A 1 68 ? -12.674 -9.861 -9.490 1.00 86.88 68 GLY A C 1
ATOM 578 O O . GLY A 1 68 ? -12.527 -9.992 -10.703 1.00 86.88 68 GLY A O 1
ATOM 579 N N . ASP A 1 69 ? -13.763 -10.277 -8.840 1.00 84.81 69 ASP A N 1
ATOM 580 C CA . ASP A 1 69 ? -14.986 -10.688 -9.537 1.00 84.81 69 ASP A CA 1
ATOM 581 C C . ASP A 1 69 ? -15.722 -9.476 -10.152 1.00 84.81 69 ASP A C 1
ATOM 583 O O . ASP A 1 69 ? -15.287 -8.329 -10.032 1.00 84.81 69 ASP A O 1
ATOM 587 N N . LEU A 1 70 ? -16.834 -9.715 -10.856 1.00 85.12 70 LEU A N 1
ATOM 588 C CA . LEU A 1 70 ? -17.589 -8.635 -11.507 1.00 85.12 70 LEU A CA 1
ATOM 589 C C . LEU A 1 70 ? -18.086 -7.578 -10.512 1.00 85.12 70 LEU A C 1
ATOM 591 O O . LEU A 1 70 ? -18.104 -6.391 -10.843 1.00 85.12 70 LEU A O 1
ATOM 595 N N . ASP A 1 71 ? -18.434 -7.995 -9.298 1.00 87.31 71 ASP A N 1
ATOM 596 C CA . ASP A 1 71 ? -18.890 -7.087 -8.255 1.00 87.31 71 ASP A CA 1
ATOM 597 C C . ASP A 1 71 ? -17.718 -6.224 -7.758 1.00 87.31 71 ASP A C 1
ATOM 599 O O . ASP A 1 71 ? -17.859 -5.007 -7.682 1.00 87.31 71 ASP A O 1
ATOM 603 N N . ASP A 1 72 ? -16.535 -6.805 -7.515 1.00 87.81 72 ASP A N 1
ATOM 604 C CA . ASP A 1 72 ? -15.316 -6.064 -7.144 1.00 87.81 72 ASP A CA 1
ATOM 605 C C . ASP A 1 72 ? -14.961 -5.008 -8.193 1.00 87.81 72 ASP A C 1
ATOM 607 O O . ASP A 1 72 ? -14.689 -3.854 -7.859 1.00 87.81 72 ASP A O 1
ATOM 611 N N . ILE A 1 73 ? -14.997 -5.404 -9.469 1.00 87.62 73 ILE A N 1
ATOM 612 C CA . ILE A 1 73 ? -14.687 -4.533 -10.606 1.00 87.62 73 ILE A CA 1
ATOM 613 C C . ILE A 1 73 ? -15.682 -3.369 -10.682 1.00 87.62 73 ILE A C 1
ATOM 615 O O . ILE A 1 73 ? -15.291 -2.241 -10.985 1.00 87.62 73 ILE A O 1
ATOM 619 N N . SER A 1 74 ? -16.963 -3.623 -10.398 1.00 89.00 74 SER A N 1
ATOM 620 C CA . SER A 1 74 ? -17.993 -2.579 -10.392 1.00 89.00 74 SER A CA 1
ATOM 621 C C . SER A 1 74 ? -17.829 -1.583 -9.238 1.00 89.00 74 SER A C 1
ATOM 623 O O . SER A 1 74 ? -18.154 -0.406 -9.395 1.00 89.00 74 SER A O 1
ATOM 625 N N . LEU A 1 75 ? -17.305 -2.045 -8.098 1.00 91.75 75 LEU A N 1
ATOM 626 C CA . LEU A 1 75 ? -17.149 -1.252 -6.881 1.00 91.75 75 LEU A CA 1
ATOM 627 C C . LEU A 1 75 ? -15.840 -0.468 -6.837 1.00 91.75 75 LEU A C 1
ATOM 629 O O . LEU A 1 75 ? -15.780 0.569 -6.185 1.00 91.75 75 LEU A O 1
ATOM 633 N N . VAL A 1 76 ? -14.788 -0.959 -7.490 1.00 91.62 76 VAL A N 1
ATOM 634 C CA . VAL A 1 76 ? -13.469 -0.326 -7.492 1.00 91.62 76 VAL A CA 1
ATOM 635 C C . VAL A 1 76 ? -12.910 -0.348 -8.903 1.00 91.62 76 VAL A C 1
ATOM 637 O O . VAL A 1 76 ? -12.419 -1.360 -9.398 1.00 91.62 76 VAL A O 1
ATOM 640 N N . ASN A 1 77 ? -12.958 0.810 -9.546 1.00 83.81 77 ASN A N 1
ATOM 641 C CA . ASN A 1 77 ? -12.437 1.032 -10.885 1.00 83.81 77 ASN A CA 1
ATOM 642 C C . ASN A 1 77 ? -11.322 2.090 -10.865 1.00 83.81 77 ASN A C 1
ATOM 644 O O . ASN A 1 77 ? -10.925 2.594 -9.811 1.00 83.81 77 ASN A O 1
ATOM 648 N N . TYR A 1 78 ? -10.810 2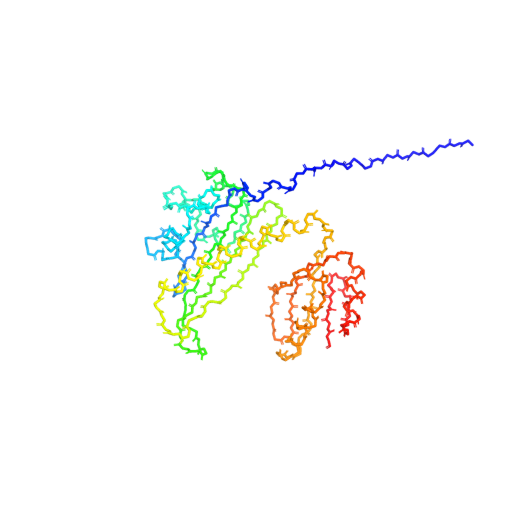.426 -12.046 1.00 80.06 78 TYR A N 1
ATOM 649 C CA . TYR A 1 78 ? -9.719 3.384 -12.192 1.00 80.06 78 TYR A CA 1
ATOM 650 C C . TYR A 1 78 ? -10.050 4.782 -11.643 1.00 80.06 78 TYR A C 1
ATOM 652 O O . TYR A 1 78 ? -9.210 5.397 -10.986 1.00 80.06 78 TYR A O 1
ATOM 660 N N . ASP A 1 79 ? -11.277 5.262 -11.848 1.00 80.00 79 ASP A N 1
ATOM 661 C CA . ASP A 1 79 ? -11.694 6.593 -11.397 1.00 80.00 79 ASP A CA 1
ATOM 662 C C . ASP A 1 79 ? -11.687 6.692 -9.869 1.00 80.00 79 ASP A C 1
ATOM 664 O O . ASP A 1 79 ? -11.202 7.674 -9.304 1.00 80.00 79 ASP A O 1
ATOM 668 N N . ILE A 1 80 ? -12.152 5.636 -9.195 1.00 84.69 80 ILE A N 1
ATOM 669 C CA . ILE A 1 80 ? -12.138 5.538 -7.731 1.00 84.69 80 ILE A CA 1
ATOM 670 C C . ILE A 1 80 ? -10.700 5.503 -7.202 1.00 84.69 80 ILE A C 1
ATOM 672 O O . ILE A 1 80 ? -10.387 6.159 -6.211 1.00 84.69 80 ILE A O 1
ATOM 676 N N . ILE A 1 81 ? -9.808 4.770 -7.868 1.00 82.06 81 ILE A N 1
ATOM 677 C CA . ILE A 1 81 ? -8.408 4.639 -7.453 1.00 82.06 81 ILE A CA 1
ATOM 678 C C . ILE A 1 81 ? -7.593 5.921 -7.649 1.00 82.06 81 ILE A C 1
ATOM 680 O O . ILE A 1 81 ? -6.654 6.157 -6.888 1.00 82.06 81 ILE A O 1
ATOM 684 N N . ASN A 1 82 ? -7.946 6.768 -8.614 1.00 79.19 82 ASN A N 1
ATOM 685 C CA . ASN A 1 82 ? -7.266 8.048 -8.819 1.00 79.19 82 ASN A CA 1
ATOM 686 C C . ASN A 1 82 ? -7.536 9.064 -7.705 1.00 79.19 82 ASN A C 1
ATOM 688 O O . ASN A 1 82 ? -6.693 9.922 -7.443 1.00 79.19 82 ASN A O 1
ATOM 692 N N . ASN A 1 83 ? -8.693 8.978 -7.047 1.00 83.50 83 ASN A N 1
ATOM 693 C CA . ASN A 1 83 ? -9.021 9.821 -5.904 1.00 83.50 83 ASN A CA 1
ATOM 694 C C . ASN A 1 83 ? -9.722 8.999 -4.811 1.00 83.50 83 ASN A C 1
ATOM 696 O O . ASN A 1 83 ? -10.937 9.120 -4.619 1.00 83.50 83 ASN A O 1
ATOM 700 N N . PRO A 1 84 ? -8.972 8.128 -4.116 1.00 84.50 84 PRO A N 1
ATOM 701 C CA . PRO A 1 84 ? -9.568 7.180 -3.203 1.00 84.50 84 PRO A CA 1
ATOM 702 C C . PRO A 1 84 ? -9.868 7.861 -1.871 1.00 84.50 84 PRO A C 1
ATOM 704 O O . PRO A 1 84 ? -8.984 8.471 -1.261 1.00 84.50 84 PRO A O 1
ATOM 707 N N . SER A 1 85 ? -11.105 7.697 -1.417 1.00 86.19 85 SER A N 1
ATOM 708 C CA . SER A 1 85 ? -11.581 8.082 -0.093 1.00 86.19 85 SER A CA 1
ATOM 709 C C . SER A 1 85 ? -12.311 6.907 0.545 1.00 86.19 85 SER A C 1
ATOM 711 O O . SER A 1 85 ? -12.865 6.049 -0.151 1.00 86.19 85 SER A O 1
ATOM 713 N N . LEU A 1 86 ? -12.358 6.886 1.877 1.00 86.31 86 LEU A N 1
ATOM 714 C CA . LEU A 1 86 ? -13.089 5.851 2.604 1.00 86.31 86 LEU A CA 1
ATOM 715 C C . LEU A 1 86 ? -14.575 5.815 2.207 1.00 86.31 86 LEU A C 1
ATOM 717 O O . LEU A 1 86 ? -15.132 4.739 2.018 1.00 86.31 86 LEU A O 1
ATOM 721 N N . SER A 1 87 ? -15.192 6.984 1.990 1.00 88.00 87 SER A N 1
ATOM 722 C CA . SER A 1 87 ? -16.595 7.095 1.562 1.00 88.00 87 SER A CA 1
ATOM 723 C C . SER A 1 87 ? -16.863 6.396 0.230 1.00 88.00 87 SER A C 1
ATOM 725 O O . SER A 1 87 ? -17.866 5.706 0.081 1.00 88.00 87 SER A O 1
ATOM 727 N N . ASN A 1 88 ? -15.960 6.546 -0.741 1.00 90.62 88 ASN A N 1
ATOM 728 C CA . ASN A 1 88 ? -16.149 5.998 -2.084 1.00 90.62 88 ASN A CA 1
ATOM 729 C C . ASN A 1 88 ? -15.849 4.495 -2.138 1.00 90.62 88 ASN A C 1
ATOM 731 O O . ASN A 1 88 ? -16.242 3.822 -3.085 1.00 90.62 88 ASN A O 1
ATOM 735 N N . LEU A 1 89 ? -15.166 3.972 -1.119 1.00 93.50 89 LEU A N 1
ATOM 736 C CA . LEU A 1 89 ? -14.791 2.569 -1.002 1.00 93.50 89 LEU A CA 1
ATOM 737 C C . LEU A 1 89 ? -15.588 1.823 0.083 1.00 93.50 89 LEU A C 1
ATOM 739 O O . LEU A 1 89 ? -15.328 0.650 0.352 1.00 93.50 89 LEU A O 1
ATOM 743 N N . GLN A 1 90 ? -16.590 2.467 0.685 1.00 93.56 90 GLN A N 1
ATOM 744 C CA . GLN A 1 90 ? -17.389 1.873 1.755 1.00 93.56 90 GLN A CA 1
ATOM 745 C C . GLN A 1 90 ? -18.084 0.578 1.306 1.00 93.56 90 GLN A C 1
ATOM 747 O O . GLN A 1 90 ? -18.040 -0.426 2.011 1.00 93.56 90 GLN A O 1
ATOM 752 N N . ASN A 1 91 ? -18.640 0.553 0.093 1.00 95.06 91 ASN A N 1
ATOM 753 C CA . ASN A 1 91 ? -19.344 -0.624 -0.420 1.00 95.06 91 ASN A CA 1
ATOM 754 C C . ASN A 1 91 ? -18.426 -1.853 -0.558 1.00 95.06 91 ASN A C 1
ATOM 756 O O . ASN A 1 91 ? -18.862 -2.978 -0.310 1.00 95.06 91 ASN A O 1
ATOM 760 N N . ILE A 1 92 ? -17.151 -1.668 -0.940 1.00 94.81 92 ILE A N 1
ATOM 761 C CA . ILE A 1 92 ? -16.218 -2.800 -1.032 1.00 94.81 92 ILE A CA 1
ATOM 762 C C . ILE A 1 92 ? -15.736 -3.250 0.356 1.00 94.81 92 ILE A C 1
ATOM 764 O O . ILE A 1 92 ? -15.549 -4.446 0.575 1.00 94.81 92 ILE A O 1
ATOM 768 N N . LEU A 1 93 ? -15.609 -2.332 1.319 1.00 94.06 93 LEU A N 1
ATOM 769 C CA . LEU A 1 93 ? -15.340 -2.678 2.719 1.00 94.06 93 LEU A CA 1
ATOM 770 C C . LEU A 1 93 ? -16.458 -3.533 3.314 1.00 94.06 93 LEU A C 1
ATOM 772 O O . LEU A 1 93 ? -16.183 -4.583 3.895 1.00 94.06 93 LEU A O 1
ATOM 776 N N . GLU A 1 94 ? -17.711 -3.126 3.107 1.00 94.69 94 GLU A N 1
ATOM 777 C CA . GLU A 1 94 ? -18.888 -3.865 3.564 1.00 94.69 94 GLU A CA 1
ATOM 778 C C . GLU A 1 94 ? -18.947 -5.266 2.942 1.00 94.69 94 GLU A C 1
ATOM 780 O O . GLU A 1 94 ? -19.119 -6.247 3.669 1.00 94.69 94 GLU A O 1
ATOM 785 N N . LYS A 1 95 ? -18.703 -5.390 1.625 1.00 93.81 95 LYS A N 1
ATOM 786 C CA . LYS A 1 95 ? -18.658 -6.688 0.923 1.00 93.81 95 LYS A CA 1
ATOM 787 C C . LYS A 1 95 ? -17.676 -7.667 1.575 1.00 93.81 95 LYS A C 1
ATOM 789 O O . LYS A 1 95 ? -17.987 -8.848 1.722 1.00 93.81 95 LYS A O 1
ATOM 794 N N . TYR A 1 96 ? -16.495 -7.189 1.960 1.00 93.25 96 TYR A N 1
ATOM 795 C CA . TYR A 1 96 ? -15.440 -8.026 2.538 1.00 93.25 96 TYR A CA 1
ATOM 796 C C . TYR A 1 96 ? -15.429 -8.055 4.072 1.00 93.25 96 TYR A C 1
ATOM 798 O O . TYR A 1 96 ? -14.575 -8.728 4.658 1.00 93.25 96 TYR A O 1
ATOM 806 N N . ASN A 1 97 ? -16.386 -7.385 4.725 1.00 92.19 97 ASN A N 1
ATOM 807 C CA . ASN A 1 97 ? -16.429 -7.191 6.176 1.00 92.19 97 ASN A CA 1
ATOM 808 C C . ASN A 1 97 ? -15.074 -6.702 6.724 1.00 92.19 97 ASN A C 1
ATOM 810 O O . ASN A 1 97 ? -14.508 -7.290 7.650 1.00 92.19 97 ASN A O 1
ATOM 814 N N . ALA A 1 98 ? -14.531 -5.680 6.065 1.00 91.81 98 ALA A N 1
ATOM 815 C CA . ALA A 1 98 ? -13.277 -5.026 6.400 1.00 91.81 98 ALA A CA 1
ATOM 816 C C . ALA A 1 98 ? -13.543 -3.626 6.965 1.00 91.81 98 ALA A C 1
ATOM 818 O O . ALA A 1 98 ? -14.542 -2.990 6.632 1.00 91.81 98 ALA A O 1
ATOM 819 N N . GLN A 1 99 ? -12.639 -3.145 7.812 1.00 88.94 99 GLN A N 1
ATOM 820 C CA . GLN A 1 99 ? -12.709 -1.815 8.428 1.00 88.94 99 GLN A CA 1
ATOM 821 C C . GLN A 1 99 ? -11.739 -0.830 7.774 1.00 88.94 99 GLN A C 1
ATOM 823 O O . GLN A 1 99 ? -12.000 0.372 7.733 1.00 88.94 99 GLN A O 1
ATOM 828 N N . THR A 1 100 ? -10.643 -1.359 7.233 1.00 89.94 100 THR A N 1
ATOM 829 C CA . THR A 1 100 ? -9.521 -0.580 6.715 1.00 89.94 100 THR A CA 1
ATOM 830 C C . THR A 1 100 ? -9.205 -1.009 5.292 1.00 89.94 100 THR A C 1
ATOM 832 O O . THR A 1 100 ? -9.307 -2.189 4.944 1.00 89.94 100 THR A O 1
ATOM 835 N N . ILE A 1 101 ? -8.795 -0.055 4.458 1.00 93.00 101 ILE A N 1
ATOM 836 C CA . ILE A 1 101 ? -8.260 -0.332 3.124 1.00 93.00 101 ILE A CA 1
ATOM 837 C C . ILE A 1 101 ? -6.773 -0.041 3.113 1.00 93.00 101 ILE A C 1
ATOM 839 O O . ILE A 1 101 ? -6.343 1.031 3.525 1.00 93.00 101 ILE A O 1
ATOM 843 N N . LEU A 1 102 ? -6.008 -0.970 2.552 1.00 93.00 102 LEU A N 1
ATOM 844 C CA . LEU A 1 102 ? -4.641 -0.744 2.120 1.00 93.00 102 LEU A CA 1
ATOM 845 C C . LEU A 1 102 ? -4.600 -0.731 0.591 1.00 93.00 102 LEU A C 1
ATOM 847 O O . LEU A 1 102 ? -4.658 -1.772 -0.062 1.00 93.00 102 LEU A O 1
ATOM 851 N N . ILE A 1 103 ? -4.463 0.450 -0.000 1.00 94.00 103 ILE A N 1
ATOM 852 C CA . ILE A 1 103 ? -4.169 0.579 -1.425 1.00 94.00 103 ILE A CA 1
ATOM 853 C C . ILE A 1 103 ? -2.666 0.368 -1.599 1.00 94.00 103 ILE A C 1
ATOM 855 O O . ILE A 1 103 ? -1.860 1.233 -1.253 1.00 94.00 103 ILE A O 1
ATOM 859 N N . ALA A 1 104 ? -2.292 -0.801 -2.116 1.00 94.50 104 ALA A N 1
ATOM 860 C CA . ALA A 1 104 ? -0.904 -1.187 -2.327 1.00 94.50 104 ALA A CA 1
ATOM 861 C C . ALA A 1 104 ? -0.564 -1.078 -3.816 1.00 94.50 104 ALA A C 1
ATOM 863 O O . ALA A 1 104 ? -0.875 -1.980 -4.600 1.00 94.50 104 ALA A O 1
ATOM 864 N N . SER A 1 105 ? 0.086 0.019 -4.198 1.00 94.31 105 SER A N 1
ATOM 865 C CA . SER A 1 105 ? 0.509 0.280 -5.575 1.00 94.31 105 SER A CA 1
ATOM 866 C C . SER A 1 105 ? 1.963 -0.107 -5.785 1.00 94.31 105 SER A C 1
ATOM 868 O O . SER A 1 105 ? 2.826 0.276 -5.006 1.00 94.31 105 SER A O 1
ATOM 870 N N . SER A 1 106 ? 2.244 -0.846 -6.851 1.00 94.06 106 SER A N 1
ATOM 871 C CA . SER A 1 106 ? 3.576 -1.315 -7.211 1.00 94.06 106 SER A CA 1
ATOM 872 C C . SER A 1 106 ? 3.921 -0.846 -8.619 1.00 94.06 106 SER A C 1
ATOM 874 O O . SER A 1 106 ? 3.357 -1.342 -9.592 1.00 94.06 106 SER A O 1
ATOM 876 N N . HIS A 1 107 ? 4.839 0.111 -8.732 1.00 92.44 107 HIS A N 1
ATOM 877 C CA . HIS A 1 107 ? 5.290 0.680 -9.995 1.00 92.44 107 HIS A CA 1
ATOM 878 C C . HIS A 1 107 ? 6.644 0.106 -10.399 1.00 92.44 107 HIS A C 1
ATOM 880 O O . HIS A 1 107 ? 7.656 0.345 -9.744 1.00 92.44 107 HIS A O 1
ATOM 886 N N . TYR A 1 108 ? 6.658 -0.652 -11.493 1.00 90.69 108 TYR A N 1
ATOM 887 C CA . TYR A 1 108 ? 7.872 -1.215 -12.073 1.00 90.69 108 TYR A CA 1
ATOM 888 C C . TYR A 1 108 ? 8.437 -0.305 -13.162 1.00 90.69 108 TYR A C 1
ATOM 890 O O . TYR A 1 108 ? 7.740 0.025 -14.123 1.00 90.69 108 TYR A O 1
ATOM 898 N N . PHE A 1 109 ? 9.716 0.042 -13.042 1.00 84.19 109 PHE A N 1
ATOM 899 C CA . PHE A 1 109 ? 10.413 0.897 -13.998 1.00 84.19 109 PHE A CA 1
ATOM 900 C C . PHE A 1 109 ? 11.906 0.554 -14.074 1.00 84.19 109 PHE A C 1
ATOM 902 O O . PHE A 1 109 ? 12.435 -0.209 -13.267 1.00 84.19 109 PHE A O 1
ATOM 909 N N . ILE A 1 110 ? 12.592 1.114 -15.072 1.00 86.19 110 ILE A N 1
ATOM 910 C CA . ILE A 1 110 ? 14.057 1.110 -15.129 1.00 86.19 110 ILE A CA 1
ATOM 911 C C . ILE A 1 110 ? 14.545 2.406 -14.490 1.00 86.19 110 ILE A C 1
ATOM 913 O O . ILE A 1 110 ? 14.223 3.495 -14.968 1.00 86.19 110 ILE A O 1
ATOM 917 N N . ASP A 1 111 ? 15.301 2.298 -13.401 1.00 77.31 111 ASP A N 1
ATOM 918 C CA . ASP A 1 111 ? 15.883 3.453 -12.729 1.00 77.31 111 ASP A CA 1
ATOM 919 C C . ASP A 1 111 ? 16.922 4.110 -13.648 1.00 77.31 111 ASP A C 1
ATOM 921 O O . ASP A 1 111 ? 17.882 3.482 -14.090 1.00 77.31 111 ASP A O 1
ATOM 925 N N . ILE A 1 112 ? 16.727 5.395 -13.945 1.00 76.12 112 ILE A N 1
ATOM 926 C CA . ILE A 1 112 ? 17.521 6.133 -14.940 1.00 76.12 112 ILE A CA 1
ATOM 927 C C . ILE A 1 112 ? 18.983 6.300 -14.493 1.00 76.12 112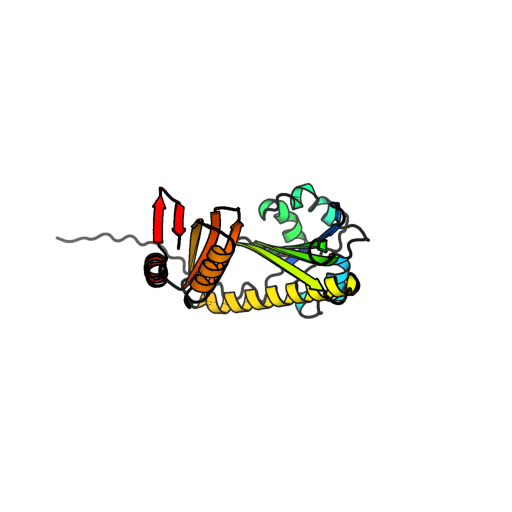 ILE A C 1
ATOM 929 O O . ILE A 1 112 ? 19.877 6.419 -15.327 1.00 76.12 112 ILE A O 1
ATOM 933 N N . LYS A 1 113 ? 19.250 6.316 -13.181 1.00 76.25 113 LYS A N 1
ATOM 934 C CA . LYS A 1 113 ? 20.597 6.532 -12.633 1.00 76.25 113 LYS A CA 1
ATOM 935 C C . LYS A 1 113 ? 21.432 5.261 -12.686 1.00 76.25 113 LYS A C 1
ATOM 937 O O . LYS A 1 113 ? 22.630 5.320 -12.939 1.00 76.25 113 LYS A O 1
ATOM 942 N N . THR A 1 114 ? 20.806 4.128 -12.400 1.00 78.94 114 THR A N 1
ATOM 943 C CA . THR A 1 114 ? 21.475 2.826 -12.305 1.00 78.94 114 THR A CA 1
ATOM 944 C C . THR A 1 114 ? 21.334 2.001 -13.579 1.00 78.94 114 THR A C 1
ATOM 946 O O . THR A 1 114 ? 22.119 1.081 -13.790 1.00 78.94 114 THR A O 1
ATOM 949 N N . ASN A 1 115 ? 20.370 2.345 -14.437 1.00 82.50 115 ASN A N 1
ATOM 950 C CA . ASN A 1 115 ? 19.944 1.567 -15.598 1.00 82.50 115 ASN A CA 1
ATOM 951 C C . ASN A 1 115 ? 19.545 0.125 -15.231 1.00 82.50 115 ASN A C 1
ATOM 953 O O . ASN A 1 115 ? 19.756 -0.811 -16.003 1.00 82.50 115 ASN A O 1
ATOM 957 N N . LEU A 1 116 ? 18.996 -0.053 -14.026 1.00 82.69 116 LEU A N 1
ATOM 958 C CA . LEU A 1 116 ? 18.563 -1.340 -13.494 1.00 82.69 116 LEU A CA 1
ATOM 959 C C . LEU A 1 116 ? 17.057 -1.342 -13.207 1.00 82.69 116 LEU A C 1
ATOM 961 O O . LEU A 1 116 ? 16.475 -0.284 -12.952 1.00 82.69 116 LEU A O 1
ATOM 965 N N . PRO A 1 117 ? 16.416 -2.522 -13.217 1.00 83.88 117 PRO A N 1
ATOM 966 C CA . PRO A 1 117 ? 15.042 -2.668 -12.764 1.00 83.88 117 PRO A CA 1
ATOM 967 C C . PRO A 1 117 ? 14.853 -2.213 -11.314 1.00 83.88 117 PRO A C 1
ATOM 969 O O . PRO A 1 117 ? 15.600 -2.613 -10.417 1.00 83.88 117 PRO A O 1
ATOM 972 N N . ALA A 1 118 ? 13.809 -1.424 -11.088 1.00 83.75 118 ALA A N 1
ATOM 973 C CA . ALA A 1 118 ? 13.394 -0.940 -9.782 1.00 83.75 118 ALA A CA 1
ATOM 974 C C . ALA A 1 118 ? 11.878 -1.075 -9.613 1.00 83.75 118 ALA A C 1
ATOM 976 O O . ALA A 1 118 ? 11.117 -1.199 -10.580 1.00 83.75 118 ALA A O 1
ATOM 977 N N . LEU A 1 119 ? 11.451 -1.073 -8.355 1.00 85.94 119 LEU A N 1
ATOM 978 C CA . LEU A 1 119 ? 10.051 -1.129 -7.978 1.00 85.94 119 LEU A CA 1
ATOM 979 C C . LEU A 1 119 ? 9.772 -0.072 -6.909 1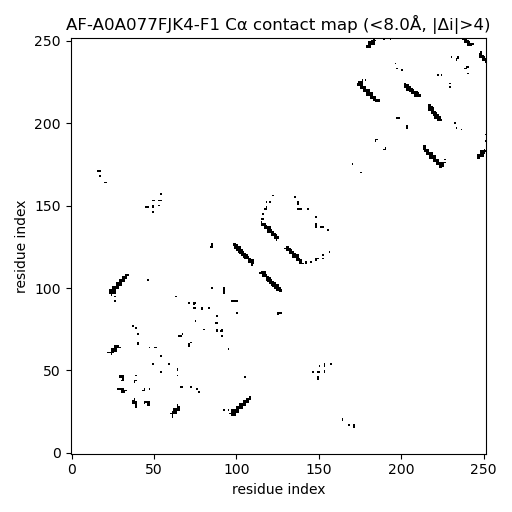.00 85.94 119 LEU A C 1
ATOM 981 O O . LEU A 1 119 ? 10.366 -0.100 -5.835 1.00 85.94 119 LEU A O 1
ATOM 985 N N . GLU A 1 120 ? 8.859 0.846 -7.188 1.00 84.94 120 GLU A N 1
ATOM 986 C CA . GLU A 1 120 ? 8.325 1.771 -6.192 1.00 84.94 120 GLU A CA 1
ATOM 987 C C . GLU A 1 120 ? 7.034 1.185 -5.622 1.00 84.94 120 GLU A C 1
ATOM 989 O O . GLU A 1 120 ? 6.108 0.846 -6.358 1.00 84.94 120 GLU A O 1
ATOM 994 N N . LEU A 1 121 ? 6.993 1.019 -4.306 1.00 87.12 121 LEU A N 1
ATOM 995 C CA . LEU A 1 121 ? 5.837 0.544 -3.565 1.00 87.12 121 LEU A CA 1
ATOM 996 C C . LEU A 1 121 ? 5.211 1.725 -2.823 1.00 87.12 121 LEU A C 1
ATOM 998 O O . LEU A 1 121 ? 5.848 2.325 -1.960 1.00 87.12 121 LEU A O 1
ATOM 1002 N N . THR A 1 122 ? 3.957 2.032 -3.126 1.00 84.44 122 THR A N 1
ATOM 1003 C CA . THR A 1 122 ? 3.151 3.014 -2.400 1.00 84.44 122 THR A CA 1
ATOM 1004 C C . THR A 1 122 ? 2.078 2.289 -1.605 1.00 84.44 122 THR A C 1
ATOM 1006 O O . THR A 1 122 ? 1.270 1.556 -2.171 1.00 84.44 122 THR A O 1
ATOM 1009 N N . LEU A 1 123 ? 2.067 2.499 -0.295 1.00 84.06 123 LEU A N 1
ATOM 1010 C CA . LEU A 1 123 ? 1.086 1.960 0.638 1.00 84.06 123 LEU A CA 1
ATOM 1011 C C . LEU A 1 123 ? 0.245 3.120 1.149 1.00 84.06 123 LEU A C 1
ATOM 1013 O O . LEU A 1 123 ? 0.777 3.985 1.840 1.00 84.06 123 LEU A O 1
ATOM 1017 N N . LYS A 1 124 ? -1.037 3.160 0.787 1.00 84.62 124 LYS A N 1
ATOM 1018 C CA . LYS A 1 124 ? -1.991 4.152 1.292 1.00 84.62 124 LYS A CA 1
ATOM 1019 C C . LYS A 1 124 ? -3.039 3.454 2.150 1.00 84.62 124 LYS A C 1
ATOM 1021 O O . LYS A 1 124 ? -3.812 2.649 1.633 1.00 84.62 124 LYS A O 1
ATOM 1026 N N . TYR A 1 125 ? -3.047 3.764 3.441 1.00 86.06 125 TYR A N 1
ATOM 1027 C CA . TYR A 1 125 ? -4.040 3.281 4.390 1.00 86.06 125 TYR A CA 1
ATOM 1028 C C . TYR A 1 125 ? -5.197 4.268 4.466 1.00 86.06 125 TYR A C 1
ATOM 1030 O O . TYR A 1 125 ? -4.983 5.473 4.582 1.00 86.06 125 TYR A O 1
ATOM 1038 N N . LEU A 1 126 ? -6.415 3.744 4.394 1.00 85.19 126 LEU A N 1
ATOM 1039 C CA . LEU A 1 126 ? -7.650 4.491 4.579 1.00 85.19 126 LEU A CA 1
ATOM 1040 C C . LEU A 1 126 ? -8.440 3.826 5.701 1.00 85.19 126 LEU A C 1
ATOM 1042 O O . LEU A 1 126 ? -8.860 2.674 5.562 1.00 85.19 126 LEU A O 1
ATOM 1046 N N . SER A 1 127 ? -8.640 4.558 6.791 1.00 83.44 127 SER A N 1
ATOM 1047 C CA . SER A 1 127 ? -9.431 4.137 7.947 1.00 83.44 127 SER A CA 1
ATOM 1048 C C . SER A 1 127 ? -10.366 5.271 8.392 1.00 83.44 127 SER A C 1
ATOM 1050 O O . SER A 1 127 ? -10.166 6.420 7.989 1.00 83.44 127 SER A O 1
ATOM 1052 N N . PRO A 1 128 ? -11.386 5.000 9.228 1.00 74.00 128 PRO A N 1
ATOM 1053 C CA . PRO A 1 128 ? -12.262 6.048 9.759 1.00 74.00 128 PRO A CA 1
ATOM 1054 C C . PRO A 1 128 ? -11.535 7.114 10.589 1.00 74.00 128 PRO A C 1
ATOM 1056 O O . PRO A 1 128 ? -12.004 8.248 10.673 1.00 74.00 128 PRO A O 1
ATOM 1059 N N . SER A 1 129 ? -10.428 6.745 11.237 1.00 66.44 129 SER A N 1
ATOM 1060 C CA . SER A 1 129 ? -9.679 7.614 12.147 1.00 66.44 129 SER A CA 1
ATOM 1061 C C . SER A 1 129 ? -8.524 8.351 11.479 1.00 66.44 129 SER A C 1
ATOM 1063 O O . SER A 1 129 ? -8.152 9.424 11.948 1.00 66.44 129 SER A O 1
ATOM 1065 N N . GLU A 1 130 ? -7.945 7.789 10.416 1.00 63.84 130 GLU A N 1
ATOM 1066 C CA . GLU A 1 130 ? -6.701 8.293 9.835 1.00 63.84 130 GLU A CA 1
ATOM 1067 C C . GLU A 1 130 ? -6.483 7.835 8.383 1.00 63.84 130 GLU A C 1
ATOM 1069 O O . GLU A 1 130 ? -6.878 6.730 7.988 1.00 63.84 130 GLU A O 1
ATOM 1074 N N . GLU A 1 131 ? -5.799 8.683 7.609 1.00 71.88 131 GLU A N 1
ATOM 1075 C CA . GLU A 1 131 ? -5.205 8.327 6.321 1.00 71.88 131 GLU A CA 1
ATOM 1076 C C . GLU A 1 131 ? -3.677 8.442 6.405 1.00 71.88 131 GLU A C 1
ATOM 1078 O O . GLU A 1 131 ? -3.141 9.517 6.680 1.00 71.88 131 GLU A O 1
ATOM 1083 N N . GLU A 1 132 ? -2.969 7.353 6.107 1.00 74.56 132 GLU A N 1
ATOM 1084 C CA . GLU A 1 132 ? -1.502 7.316 6.075 1.00 74.56 132 GLU A CA 1
ATOM 1085 C C . GLU A 1 132 ? -1.027 6.945 4.665 1.00 74.56 132 GLU A C 1
ATOM 1087 O O . GLU A 1 132 ? -1.680 6.190 3.942 1.00 74.56 132 GLU A O 1
ATOM 1092 N N . SER A 1 133 ? 0.116 7.476 4.229 1.00 72.62 133 SER A N 1
ATOM 1093 C CA . SER A 1 133 ? 0.742 7.079 2.967 1.00 72.62 133 SER A CA 1
ATOM 1094 C C . SER A 1 133 ? 2.249 6.940 3.109 1.00 72.62 133 SER A C 1
ATOM 1096 O O . SER A 1 133 ? 2.926 7.825 3.631 1.00 72.62 133 SER A O 1
ATOM 1098 N N . LYS A 1 134 ? 2.784 5.838 2.586 1.00 74.31 134 LYS A N 1
ATOM 1099 C CA . LYS A 1 134 ? 4.205 5.507 2.626 1.00 74.31 134 LYS A CA 1
ATOM 1100 C C . LYS A 1 134 ? 4.695 5.091 1.250 1.00 74.31 134 LYS A C 1
ATOM 1102 O O . LYS A 1 134 ? 4.059 4.287 0.576 1.00 74.31 134 LYS A O 1
ATOM 1107 N N . VAL A 1 135 ? 5.852 5.615 0.855 1.00 70.44 135 VAL A N 1
ATOM 1108 C CA . VAL A 1 135 ? 6.528 5.259 -0.398 1.00 70.44 135 VAL A CA 1
ATOM 1109 C C . VAL A 1 135 ? 7.849 4.573 -0.073 1.00 70.44 135 VAL A C 1
ATOM 1111 O O . VAL A 1 135 ? 8.635 5.069 0.735 1.00 70.44 135 VAL A O 1
ATOM 1114 N N . ILE A 1 136 ? 8.083 3.417 -0.687 1.00 77.12 136 ILE A N 1
ATOM 1115 C CA . ILE A 1 136 ? 9.253 2.569 -0.474 1.00 77.12 136 ILE A CA 1
ATOM 1116 C C . ILE A 1 136 ? 9.855 2.252 -1.839 1.00 77.12 136 ILE A C 1
ATOM 1118 O O . ILE A 1 136 ? 9.198 1.662 -2.693 1.00 77.12 136 ILE A O 1
ATOM 1122 N N . LEU A 1 137 ? 11.116 2.628 -2.043 1.00 75.06 137 LEU A N 1
ATOM 1123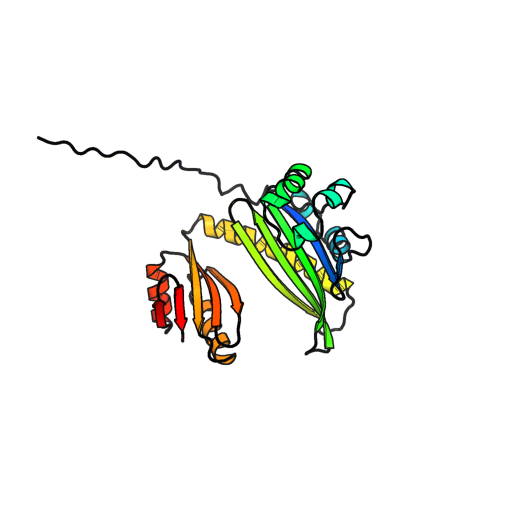 C CA . LEU A 1 137 ? 11.853 2.275 -3.252 1.00 75.06 137 LEU A CA 1
ATOM 1124 C C . LEU A 1 137 ? 12.625 0.974 -3.031 1.00 75.06 137 LEU A C 1
ATOM 1126 O O . LEU A 1 137 ? 13.434 0.871 -2.108 1.00 75.06 137 LEU A O 1
ATOM 1130 N N . ILE A 1 138 ? 12.400 0.005 -3.910 1.00 77.88 138 ILE A N 1
ATOM 1131 C CA . ILE A 1 138 ? 13.038 -1.305 -3.890 1.00 77.88 138 ILE A CA 1
ATOM 1132 C C . ILE A 1 138 ? 13.904 -1.417 -5.135 1.00 77.88 138 ILE A C 1
ATOM 1134 O O . ILE A 1 138 ? 13.415 -1.530 -6.259 1.00 77.88 138 ILE A O 1
ATOM 1138 N N . ASN A 1 139 ? 15.211 -1.417 -4.907 1.00 73.50 139 ASN A N 1
ATOM 1139 C CA . ASN A 1 139 ? 16.205 -1.581 -5.952 1.00 73.50 139 ASN A CA 1
ATOM 1140 C C . ASN A 1 139 ? 16.846 -2.954 -5.837 1.00 73.50 139 ASN A C 1
ATOM 1142 O O . ASN A 1 139 ? 17.070 -3.460 -4.734 1.00 73.50 139 ASN A O 1
ATOM 1146 N N . ASP A 1 140 ? 17.226 -3.515 -6.978 1.00 69.69 140 ASP A N 1
ATOM 1147 C CA . ASP A 1 140 ? 18.082 -4.683 -6.993 1.00 69.69 140 ASP A CA 1
ATOM 1148 C C . ASP A 1 140 ? 19.290 -4.495 -7.909 1.00 69.69 140 ASP A C 1
ATOM 1150 O O . ASP A 1 140 ? 19.240 -4.641 -9.129 1.00 69.69 140 ASP A O 1
ATOM 1154 N N . TYR A 1 141 ? 20.425 -4.236 -7.266 1.00 65.12 141 TYR A N 1
ATOM 1155 C CA . TYR A 1 141 ? 21.714 -4.005 -7.916 1.00 65.12 141 TYR A CA 1
ATOM 1156 C C . TYR A 1 141 ? 22.310 -5.252 -8.585 1.00 65.12 141 TYR A C 1
ATOM 1158 O O . TYR A 1 141 ? 23.383 -5.181 -9.178 1.00 65.12 141 TYR A O 1
ATOM 1166 N N . ARG A 1 142 ? 21.637 -6.404 -8.480 1.00 67.31 142 ARG A N 1
ATOM 1167 C CA . ARG A 1 142 ? 22.052 -7.674 -9.090 1.00 67.31 142 ARG A CA 1
ATOM 1168 C C . ARG A 1 142 ? 21.268 -8.020 -10.358 1.00 67.31 142 ARG A C 1
ATOM 1170 O O . ARG A 1 142 ? 21.493 -9.093 -10.910 1.00 67.31 142 ARG A O 1
ATOM 1177 N N . ASN A 1 143 ? 20.390 -7.126 -10.828 1.00 66.31 143 ASN A N 1
ATOM 1178 C CA . ASN A 1 143 ? 19.557 -7.325 -12.019 1.00 66.31 143 ASN A CA 1
ATOM 1179 C C . ASN A 1 143 ? 18.706 -8.612 -11.954 1.00 66.31 143 ASN A C 1
ATOM 1181 O O . ASN A 1 143 ? 18.568 -9.339 -12.941 1.00 66.31 143 ASN A O 1
ATOM 1185 N N . ASN A 1 144 ? 18.166 -8.943 -10.779 1.00 69.31 144 ASN A N 1
ATOM 1186 C CA . ASN A 1 144 ? 17.271 -10.082 -10.641 1.00 69.31 144 ASN A CA 1
ATOM 1187 C C . ASN A 1 144 ? 15.916 -9.786 -11.297 1.00 69.31 144 ASN A C 1
ATOM 1189 O O . ASN A 1 144 ? 15.513 -8.649 -11.533 1.00 69.31 144 ASN A O 1
ATOM 1193 N N . SER A 1 145 ? 15.189 -10.863 -11.588 1.00 85.69 145 SER A N 1
ATOM 1194 C CA . SER A 1 145 ? 13.884 -10.801 -12.250 1.00 85.69 145 SER A CA 1
ATOM 1195 C C . SER A 1 145 ? 12.849 -9.950 -11.497 1.00 85.69 145 SER A C 1
ATOM 1197 O O . SER A 1 145 ? 12.883 -9.849 -10.271 1.00 85.69 145 SER A O 1
ATOM 1199 N N . LEU A 1 146 ? 11.827 -9.471 -12.214 1.00 88.44 146 LEU A N 1
ATOM 1200 C CA . LEU A 1 146 ? 10.621 -8.857 -11.637 1.00 88.44 146 LEU A CA 1
ATOM 1201 C C . LEU A 1 146 ? 10.044 -9.661 -10.453 1.00 88.44 146 LEU A C 1
ATOM 1203 O O . LEU A 1 146 ? 9.614 -9.081 -9.462 1.00 88.44 146 LEU A O 1
ATOM 1207 N N . GLN A 1 147 ? 10.074 -10.998 -10.507 1.00 90.31 147 GLN A N 1
ATOM 1208 C CA . GLN A 1 147 ? 9.573 -11.838 -9.412 1.00 90.31 147 GLN A CA 1
ATOM 1209 C C . GLN A 1 147 ? 10.355 -11.655 -8.105 1.00 90.31 147 GLN A C 1
ATOM 1211 O O . GLN A 1 147 ? 9.768 -11.778 -7.030 1.00 90.31 147 GLN A O 1
ATOM 1216 N N . PHE A 1 148 ? 11.658 -11.373 -8.188 1.00 88.94 148 PHE A N 1
ATOM 1217 C CA . PHE A 1 148 ? 12.483 -11.077 -7.021 1.00 88.94 148 PHE A CA 1
ATOM 1218 C C . PHE A 1 148 ? 12.050 -9.754 -6.385 1.00 88.94 148 PHE A C 1
ATOM 1220 O O . PHE A 1 148 ? 11.759 -9.728 -5.192 1.00 88.94 148 PHE A O 1
ATOM 1227 N N . LEU A 1 149 ? 11.914 -8.692 -7.185 1.00 88.44 149 LEU A N 1
ATOM 1228 C CA . LEU A 1 149 ? 11.461 -7.380 -6.710 1.00 88.44 149 LEU A CA 1
ATOM 1229 C C . LEU A 1 149 ? 10.068 -7.450 -6.075 1.00 88.44 149 LEU A C 1
ATOM 1231 O O . LEU A 1 149 ? 9.862 -6.932 -4.983 1.00 88.44 149 LEU A O 1
ATOM 1235 N N . LEU A 1 150 ? 9.131 -8.157 -6.711 1.00 94.19 150 LEU A N 1
ATOM 1236 C CA . LEU A 1 150 ? 7.784 -8.344 -6.169 1.00 94.19 150 LEU A CA 1
ATOM 1237 C C . LEU A 1 150 ? 7.795 -9.125 -4.849 1.00 94.19 150 LEU A C 1
ATOM 1239 O O . LEU A 1 150 ? 7.049 -8.786 -3.938 1.00 94.19 150 LEU A O 1
ATOM 1243 N N . LYS A 1 151 ? 8.652 -10.145 -4.708 1.00 93.25 151 LYS A N 1
ATOM 1244 C CA . LYS A 1 151 ? 8.810 -10.861 -3.433 1.00 93.25 151 LYS A CA 1
ATOM 1245 C C . LYS A 1 151 ? 9.325 -9.926 -2.336 1.00 93.25 151 LYS A C 1
ATOM 1247 O O . LYS A 1 151 ? 8.787 -9.948 -1.235 1.00 93.25 151 LYS A O 1
ATOM 1252 N N . GLN A 1 152 ? 10.325 -9.099 -2.642 1.00 89.31 152 GLN A N 1
ATOM 1253 C CA . GLN A 1 152 ? 10.834 -8.099 -1.701 1.00 89.31 152 GLN A CA 1
ATOM 1254 C C . GLN A 1 152 ? 9.746 -7.090 -1.316 1.00 89.31 152 GLN A C 1
ATOM 1256 O O . GLN A 1 152 ? 9.610 -6.770 -0.142 1.00 89.31 152 GLN A O 1
ATOM 1261 N N . ALA A 1 153 ? 8.913 -6.662 -2.265 1.00 91.38 153 ALA A N 1
ATOM 1262 C CA . ALA A 1 153 ? 7.796 -5.764 -1.989 1.00 91.38 153 ALA A CA 1
ATOM 1263 C C . ALA A 1 153 ? 6.758 -6.365 -1.040 1.00 91.38 153 ALA A C 1
ATOM 1265 O O . ALA A 1 153 ? 6.280 -5.668 -0.151 1.00 91.38 153 ALA A O 1
ATOM 1266 N N . VAL A 1 154 ? 6.444 -7.660 -1.163 1.00 93.62 154 VAL A N 1
ATOM 1267 C CA . VAL A 1 154 ? 5.567 -8.331 -0.188 1.00 93.62 154 VAL A CA 1
ATOM 1268 C C . VAL A 1 154 ? 6.200 -8.339 1.207 1.00 93.62 154 VAL A C 1
ATOM 1270 O O . VAL A 1 154 ? 5.501 -8.094 2.187 1.00 93.62 154 VAL A O 1
ATOM 1273 N N . THR A 1 155 ? 7.515 -8.556 1.310 1.00 88.62 155 THR A N 1
ATOM 1274 C CA . THR A 1 155 ? 8.233 -8.446 2.590 1.00 88.62 155 THR A CA 1
ATOM 1275 C C . THR A 1 155 ? 8.112 -7.042 3.187 1.00 88.62 155 THR A C 1
ATOM 1277 O O . THR A 1 155 ? 7.871 -6.913 4.382 1.00 88.62 155 THR A O 1
ATOM 1280 N N . GLU A 1 156 ? 8.216 -5.989 2.372 1.00 84.75 156 GLU A N 1
ATOM 1281 C CA . GLU A 1 156 ? 8.048 -4.606 2.839 1.00 84.75 156 GLU A CA 1
ATOM 1282 C C . GLU A 1 156 ? 6.617 -4.301 3.304 1.00 84.75 156 GLU A C 1
ATOM 1284 O O . GLU A 1 156 ? 6.444 -3.620 4.314 1.00 84.75 156 GLU A O 1
ATOM 1289 N N . VAL A 1 157 ? 5.592 -4.845 2.635 1.00 87.38 157 VAL A N 1
ATOM 1290 C CA . VAL A 1 157 ? 4.196 -4.764 3.108 1.00 87.38 157 VAL A CA 1
ATOM 1291 C C . VAL A 1 157 ? 4.068 -5.392 4.495 1.00 87.38 157 VAL A C 1
ATOM 1293 O O . VAL A 1 157 ? 3.553 -4.757 5.410 1.00 87.38 157 VAL A O 1
ATOM 1296 N N . ILE A 1 158 ? 4.583 -6.612 4.670 1.00 84.44 158 ILE A N 1
ATOM 1297 C CA . ILE A 1 158 ? 4.544 -7.333 5.950 1.00 84.44 158 ILE A CA 1
ATOM 1298 C C . ILE A 1 158 ? 5.263 -6.539 7.048 1.00 84.44 158 ILE A C 1
ATOM 1300 O O . ILE A 1 158 ? 4.711 -6.323 8.125 1.00 84.44 158 ILE A O 1
ATOM 1304 N N . ASN A 1 159 ? 6.476 -6.061 6.765 1.00 79.56 159 ASN A N 1
ATOM 1305 C CA . ASN A 1 159 ? 7.253 -5.271 7.714 1.00 79.56 159 ASN A CA 1
ATOM 1306 C C . ASN A 1 159 ? 6.528 -3.983 8.098 1.00 79.56 159 ASN A C 1
ATOM 1308 O O . ASN A 1 159 ? 6.545 -3.595 9.265 1.00 79.56 159 ASN A O 1
ATOM 1312 N N . ASN A 1 160 ? 5.890 -3.315 7.135 1.00 74.75 160 ASN A N 1
ATOM 1313 C CA . ASN A 1 160 ? 5.150 -2.097 7.409 1.00 74.75 160 ASN A CA 1
ATOM 1314 C C . ASN A 1 160 ? 3.942 -2.357 8.308 1.00 74.75 160 ASN A C 1
ATOM 1316 O O . ASN A 1 160 ? 3.766 -1.599 9.252 1.00 74.75 160 ASN A O 1
ATOM 1320 N N . ILE A 1 161 ? 3.193 -3.434 8.069 1.00 75.31 161 ILE A N 1
ATOM 1321 C CA . ILE A 1 161 ? 2.058 -3.830 8.911 1.00 75.31 161 ILE A CA 1
ATOM 1322 C C . ILE A 1 161 ? 2.517 -4.115 10.345 1.00 75.31 161 ILE A C 1
ATOM 1324 O O . ILE A 1 161 ? 1.935 -3.583 11.287 1.00 75.31 161 ILE A O 1
ATOM 1328 N N . ASN A 1 162 ? 3.598 -4.883 10.517 1.00 69.00 162 ASN A N 1
ATOM 1329 C CA . ASN A 1 162 ? 4.149 -5.176 11.845 1.00 69.00 162 ASN A CA 1
ATOM 1330 C C . ASN A 1 162 ? 4.630 -3.900 12.556 1.00 69.00 162 ASN A C 1
ATOM 1332 O O . ASN A 1 162 ? 4.332 -3.690 13.724 1.00 69.00 162 ASN A O 1
ATOM 1336 N N . THR A 1 163 ? 5.323 -3.011 11.837 1.00 58.22 163 THR A N 1
ATOM 1337 C CA . THR A 1 163 ? 5.834 -1.754 12.412 1.00 58.22 163 THR A CA 1
ATOM 1338 C C . THR A 1 163 ? 4.698 -0.822 12.836 1.00 58.22 163 THR A C 1
ATOM 1340 O O . THR A 1 163 ? 4.789 -0.172 13.872 1.00 58.22 163 THR A O 1
ATOM 1343 N N . THR A 1 164 ? 3.623 -0.741 12.047 1.00 53.59 164 THR A N 1
ATOM 1344 C CA . THR A 1 164 ? 2.439 0.050 12.404 1.00 53.59 164 THR A CA 1
ATOM 1345 C C . THR A 1 164 ? 1.773 -0.522 13.658 1.00 53.59 164 THR A C 1
ATOM 1347 O O . THR A 1 164 ? 1.456 0.244 14.563 1.00 53.59 164 THR A O 1
ATOM 1350 N N . ALA A 1 165 ? 1.648 -1.849 13.773 1.00 50.09 165 ALA A N 1
ATOM 1351 C CA . ALA A 1 165 ? 1.122 -2.495 14.978 1.00 50.09 165 ALA A CA 1
ATOM 1352 C C . ALA A 1 165 ? 1.965 -2.183 16.234 1.00 50.09 165 ALA A C 1
ATOM 1354 O O . ALA A 1 165 ? 1.404 -1.792 17.259 1.00 50.09 165 ALA A O 1
ATOM 1355 N N . ASP A 1 166 ? 3.296 -2.264 16.130 1.00 43.97 166 ASP A N 1
ATOM 1356 C CA . ASP A 1 166 ? 4.218 -1.941 17.228 1.00 43.97 166 ASP A CA 1
ATOM 1357 C C . ASP A 1 166 ? 4.132 -0.456 17.635 1.00 43.97 166 ASP A C 1
ATOM 1359 O O . ASP A 1 166 ? 4.111 -0.116 18.820 1.00 43.97 166 ASP A O 1
ATOM 1363 N N . ASN A 1 167 ? 4.051 0.455 16.658 1.00 40.44 167 ASN A N 1
ATOM 1364 C CA . ASN A 1 167 ? 3.932 1.890 16.919 1.00 40.44 167 ASN A CA 1
ATOM 1365 C C . ASN A 1 167 ? 2.612 2.239 17.614 1.00 40.44 167 ASN A C 1
ATOM 1367 O O . ASN A 1 167 ? 2.618 3.079 18.507 1.00 40.44 167 ASN A O 1
ATOM 1371 N N . ILE A 1 168 ? 1.510 1.567 17.275 1.00 45.78 168 ILE A N 1
ATOM 1372 C CA . ILE A 1 168 ? 0.210 1.766 17.930 1.00 45.78 168 ILE A CA 1
ATOM 1373 C C . ILE A 1 168 ? 0.249 1.310 19.396 1.00 45.78 168 ILE A C 1
ATOM 1375 O O . ILE A 1 168 ? -0.272 2.009 20.267 1.00 45.78 168 ILE A O 1
ATOM 1379 N N . GLU A 1 169 ? 0.893 0.179 19.702 1.00 36.75 169 GLU A N 1
ATOM 1380 C CA . GLU A 1 169 ? 1.088 -0.270 21.092 1.00 36.75 169 GLU A CA 1
ATOM 1381 C C . GLU A 1 169 ? 1.908 0.752 21.908 1.00 36.75 169 GLU A C 1
ATOM 1383 O O . GLU A 1 169 ? 1.641 1.006 23.089 1.00 36.75 169 GLU A O 1
ATOM 1388 N N . ILE A 1 170 ? 2.883 1.397 21.262 1.00 38.94 170 ILE A N 1
ATOM 1389 C CA . ILE A 1 170 ? 3.709 2.451 21.861 1.00 38.94 170 ILE A CA 1
ATOM 1390 C C . ILE A 1 170 ? 2.929 3.774 22.014 1.00 38.94 170 ILE A C 1
ATOM 1392 O O . ILE A 1 170 ? 3.098 4.458 23.031 1.00 38.94 170 ILE A O 1
ATOM 1396 N N . ASP A 1 171 ? 2.083 4.130 21.046 1.00 42.19 171 ASP A N 1
ATOM 1397 C CA . ASP A 1 171 ? 1.321 5.387 20.988 1.00 42.19 171 ASP A CA 1
ATOM 1398 C C . ASP A 1 171 ? 0.155 5.412 21.994 1.00 42.19 171 ASP A C 1
ATOM 1400 O O . ASP A 1 171 ? -0.065 6.411 22.673 1.00 42.19 171 ASP A O 1
ATOM 1404 N N . GLN A 1 172 ? -0.501 4.275 22.263 1.00 41.81 172 GLN A N 1
ATOM 1405 C CA . GLN A 1 172 ? -1.542 4.176 23.308 1.00 41.81 172 GLN A CA 1
ATOM 1406 C C . GLN A 1 172 ? -1.050 4.530 24.720 1.00 41.81 172 GLN A C 1
ATOM 1408 O O . GLN A 1 172 ? -1.846 4.874 25.596 1.00 41.81 172 GLN A O 1
ATOM 1413 N N . ASN A 1 173 ? 0.264 4.485 24.943 1.00 43.88 173 ASN A N 1
ATOM 1414 C CA . ASN A 1 173 ? 0.888 4.825 26.215 1.00 43.88 173 ASN A CA 1
ATOM 1415 C C . ASN A 1 173 ? 1.443 6.263 26.267 1.00 43.88 173 ASN A C 1
ATOM 1417 O O . ASN A 1 173 ? 1.995 6.656 27.302 1.00 43.88 173 ASN A O 1
ATOM 1421 N N . ARG A 1 174 ? 1.341 7.068 25.193 1.00 47.25 174 ARG A N 1
ATOM 1422 C CA . ARG A 1 174 ? 1.955 8.408 25.114 1.00 47.25 174 ARG A CA 1
ATOM 1423 C C . ARG A 1 174 ? 1.083 9.402 24.339 1.00 47.25 174 ARG A C 1
ATOM 1425 O O . ARG A 1 174 ? 0.690 9.149 23.219 1.00 47.25 174 ARG A O 1
ATOM 1432 N N . LYS A 1 175 ? 0.837 10.594 24.898 1.00 57.94 175 LYS A N 1
ATOM 1433 C CA . LYS A 1 175 ? 0.185 11.686 24.150 1.00 57.94 175 LYS A CA 1
ATOM 1434 C C . LYS A 1 175 ? 1.118 12.178 23.038 1.00 57.94 175 LYS A C 1
ATOM 1436 O O . LYS A 1 175 ? 2.137 12.802 23.344 1.00 57.94 175 LYS A O 1
ATOM 1441 N N . THR A 1 176 ? 0.779 11.911 21.783 1.00 58.62 176 THR A N 1
ATOM 1442 C CA . THR A 1 176 ? 1.471 12.449 20.608 1.00 58.62 176 THR A CA 1
ATOM 1443 C C . THR A 1 176 ? 0.699 13.621 20.003 1.00 58.62 176 THR A C 1
ATOM 1445 O O . THR A 1 176 ? -0.526 13.700 20.083 1.00 58.62 176 THR A O 1
ATOM 1448 N N . THR A 1 177 ? 1.430 14.577 19.431 1.00 66.38 177 THR A N 1
ATOM 1449 C CA . THR A 1 177 ? 0.877 15.731 18.718 1.00 66.38 177 THR A CA 1
ATOM 1450 C C . THR A 1 177 ? 1.445 15.760 17.300 1.00 66.38 177 THR A C 1
ATOM 1452 O O . THR A 1 177 ? 2.664 15.837 17.130 1.00 66.38 177 THR A O 1
ATOM 1455 N N . ASN A 1 178 ? 0.571 15.722 16.289 1.00 74.12 178 ASN A N 1
ATOM 1456 C CA . ASN A 1 178 ? 0.941 15.864 14.877 1.00 74.12 178 ASN A CA 1
ATOM 1457 C C . ASN A 1 178 ? 0.979 17.345 14.482 1.00 74.12 178 ASN A C 1
ATOM 1459 O O . ASN A 1 178 ? 0.010 18.080 14.693 1.00 74.12 178 ASN A O 1
ATOM 1463 N N . ILE A 1 179 ? 2.100 17.796 13.918 1.00 73.00 179 ILE A N 1
ATOM 1464 C CA . ILE A 1 179 ? 2.289 19.193 13.507 1.00 73.00 179 ILE A CA 1
ATOM 1465 C C . ILE A 1 179 ? 2.876 19.242 12.099 1.00 73.00 179 ILE A C 1
ATOM 1467 O O . ILE A 1 179 ? 3.846 18.550 11.783 1.00 73.00 179 ILE A O 1
ATOM 1471 N N . ILE A 1 180 ? 2.288 20.090 11.254 1.00 71.88 180 ILE A N 1
ATOM 1472 C CA . ILE A 1 180 ? 2.733 20.316 9.879 1.00 71.88 180 ILE A CA 1
ATOM 1473 C C . ILE A 1 180 ? 3.649 21.536 9.834 1.00 71.88 180 ILE A C 1
ATOM 1475 O O . ILE A 1 180 ? 3.305 22.606 10.341 1.00 71.88 180 ILE A O 1
ATOM 1479 N N . PHE A 1 181 ? 4.789 21.378 9.169 1.00 77.81 181 PHE A N 1
ATOM 1480 C CA . PHE A 1 181 ? 5.769 22.431 8.966 1.00 77.81 181 PHE A CA 1
ATOM 1481 C C . PHE A 1 181 ? 6.090 22.618 7.491 1.00 77.81 181 PHE A C 1
ATOM 1483 O O . PHE A 1 181 ? 6.174 21.656 6.729 1.00 77.81 181 PHE A O 1
ATOM 1490 N N . ASN A 1 182 ? 6.340 23.867 7.116 1.00 81.62 182 ASN A N 1
ATOM 1491 C CA . ASN A 1 182 ? 7.021 24.199 5.877 1.00 81.62 182 ASN A CA 1
ATOM 1492 C C . ASN A 1 182 ? 8.525 24.305 6.159 1.00 81.62 182 ASN A C 1
ATOM 1494 O O . ASN A 1 182 ? 8.932 25.016 7.067 1.00 81.62 182 ASN A O 1
ATOM 1498 N N . LEU A 1 183 ? 9.364 23.601 5.419 1.00 84.00 183 LEU A N 1
ATOM 1499 C CA . LEU A 1 183 ? 10.813 23.633 5.556 1.00 84.00 183 LEU A CA 1
ATOM 1500 C C . LEU A 1 183 ? 11.424 24.394 4.398 1.00 84.00 183 LEU A C 1
ATOM 1502 O O . LEU A 1 183 ? 11.308 23.947 3.262 1.00 84.00 183 LEU A O 1
ATOM 1506 N N . SER A 1 184 ? 12.156 25.463 4.688 1.00 83.38 184 SER A N 1
ATOM 1507 C CA . SER A 1 184 ? 12.961 26.144 3.673 1.00 83.38 184 SER A CA 1
ATOM 1508 C C . SER A 1 184 ? 14.226 25.331 3.388 1.00 83.38 184 SER A C 1
ATOM 1510 O O . SER A 1 184 ? 15.071 25.159 4.268 1.00 83.38 184 SER A O 1
ATOM 1512 N N . ILE A 1 185 ? 14.371 24.842 2.156 1.00 81.19 185 ILE A N 1
ATOM 1513 C CA . ILE A 1 185 ? 15.512 24.042 1.695 1.00 81.19 185 ILE A CA 1
ATOM 1514 C C . ILE A 1 185 ? 16.373 24.902 0.775 1.00 81.19 185 ILE A C 1
ATOM 1516 O O . ILE A 1 185 ? 15.930 25.338 -0.282 1.00 81.19 185 ILE A O 1
ATOM 1520 N N . ARG A 1 186 ? 17.636 25.128 1.147 1.00 80.94 186 ARG A N 1
ATOM 1521 C CA . ARG A 1 186 ? 18.561 25.916 0.308 1.00 80.94 186 ARG A CA 1
ATOM 1522 C C . ARG A 1 186 ? 19.183 25.086 -0.817 1.00 80.94 186 ARG A C 1
ATOM 1524 O O . ARG A 1 186 ? 19.442 25.600 -1.900 1.00 80.94 186 ARG A O 1
ATOM 1531 N N . ASN A 1 187 ? 19.478 23.822 -0.523 1.00 78.88 187 ASN A N 1
ATOM 1532 C CA . ASN A 1 187 ? 20.084 22.830 -1.411 1.00 78.88 187 ASN A CA 1
ATOM 1533 C C . ASN A 1 187 ? 19.929 21.423 -0.800 1.00 78.88 187 ASN A C 1
ATOM 1535 O O . ASN A 1 187 ? 19.412 21.261 0.311 1.00 78.88 187 ASN A O 1
ATOM 1539 N N . ILE A 1 188 ? 20.371 20.393 -1.524 1.00 76.31 188 ILE A N 1
ATOM 1540 C CA . ILE A 1 188 ? 20.222 19.000 -1.087 1.00 76.31 188 ILE A CA 1
ATOM 1541 C C . ILE A 1 188 ? 21.046 18.690 0.172 1.00 76.31 188 ILE A C 1
ATOM 1543 O O . ILE A 1 188 ? 20.592 17.939 1.035 1.00 76.31 188 ILE A O 1
ATOM 1547 N N . GLU A 1 189 ? 22.221 19.301 0.328 1.00 80.50 189 GLU A N 1
ATOM 1548 C CA . GLU A 1 189 ? 23.080 19.143 1.504 1.00 80.50 189 GLU A CA 1
ATOM 1549 C C . GLU A 1 189 ? 22.398 19.686 2.768 1.00 80.50 189 GLU A C 1
ATOM 1551 O O . GLU A 1 189 ? 22.394 19.024 3.808 1.00 80.50 189 GLU A O 1
ATOM 1556 N N . ASN A 1 190 ? 21.758 20.852 2.659 1.00 83.06 190 ASN A N 1
ATOM 1557 C CA . ASN A 1 190 ? 20.987 21.482 3.725 1.00 83.06 190 ASN A CA 1
ATOM 1558 C C . ASN A 1 190 ? 19.775 20.627 4.122 1.00 83.06 190 ASN A C 1
ATOM 1560 O O . ASN A 1 190 ? 19.543 20.428 5.312 1.00 83.06 190 ASN A O 1
ATOM 1564 N N . TRP A 1 191 ? 19.064 20.034 3.158 1.00 82.50 191 TRP A N 1
ATOM 1565 C CA . TRP A 1 191 ? 18.000 19.066 3.453 1.00 82.50 191 TRP A CA 1
ATOM 1566 C C . TRP A 1 191 ? 18.518 17.843 4.225 1.00 82.50 191 TRP A C 1
ATOM 1568 O O . TRP A 1 191 ? 17.920 17.430 5.222 1.00 82.50 191 TRP A O 1
ATOM 1578 N N . ILE A 1 192 ? 19.655 17.275 3.807 1.00 81.00 192 ILE A N 1
ATOM 1579 C CA . ILE A 1 192 ? 20.275 16.139 4.503 1.00 81.00 192 ILE A CA 1
ATOM 1580 C C . ILE A 1 192 ? 20.647 16.526 5.942 1.00 81.00 192 ILE A C 1
ATOM 1582 O O . ILE A 1 192 ? 20.454 15.722 6.857 1.00 81.00 192 ILE A O 1
ATOM 1586 N N . GLU A 1 193 ? 21.160 17.738 6.165 1.00 83.50 193 GLU A N 1
ATOM 1587 C CA . GLU A 1 193 ? 21.484 18.239 7.504 1.00 83.50 193 GLU A CA 1
ATOM 1588 C C . GLU A 1 193 ? 20.233 18.411 8.377 1.00 83.50 193 GLU A C 1
ATOM 1590 O O . GLU A 1 193 ? 20.210 17.923 9.510 1.00 83.50 193 GLU A O 1
ATOM 1595 N N . ILE A 1 194 ? 19.181 19.034 7.839 1.00 83.69 194 ILE A N 1
ATOM 1596 C CA . ILE A 1 194 ? 17.880 19.199 8.502 1.00 83.69 194 ILE A CA 1
ATOM 1597 C C . ILE A 1 194 ? 17.331 17.835 8.923 1.00 83.69 194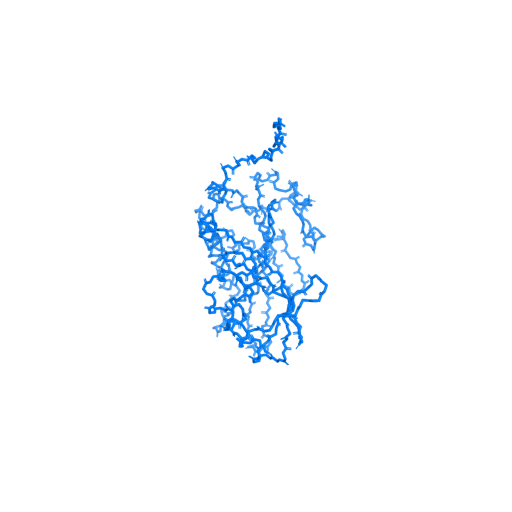 ILE A C 1
ATOM 1599 O O . ILE A 1 194 ? 17.040 17.622 10.101 1.00 83.69 194 ILE A O 1
ATOM 1603 N N . ARG A 1 195 ? 17.270 16.872 7.994 1.00 83.06 195 ARG A N 1
ATOM 1604 C CA . ARG A 1 195 ? 16.774 15.518 8.272 1.00 83.06 195 ARG A CA 1
ATOM 1605 C C . ARG A 1 195 ? 17.611 14.815 9.340 1.00 83.06 195 ARG A C 1
ATOM 1607 O O . ARG A 1 195 ? 17.057 14.192 10.241 1.00 83.06 195 ARG A O 1
ATOM 1614 N N . LYS A 1 196 ? 18.942 14.937 9.284 1.00 83.31 196 LYS A N 1
ATOM 1615 C CA . LYS A 1 196 ? 19.840 14.391 10.316 1.00 83.31 196 LYS A CA 1
ATOM 1616 C C . LYS A 1 196 ? 19.583 15.011 11.689 1.00 83.31 196 LYS A C 1
ATOM 1618 O O . LYS A 1 196 ? 19.619 14.283 12.674 1.00 83.31 196 LYS A O 1
ATOM 1623 N N . LYS A 1 197 ? 19.349 16.325 11.775 1.00 86.88 197 LYS A N 1
ATOM 1624 C CA . LYS A 1 197 ? 19.060 17.015 13.043 1.00 86.88 197 LYS A CA 1
ATOM 1625 C C . LYS A 1 197 ? 17.691 16.627 13.602 1.00 86.88 197 LYS A C 1
ATOM 1627 O O . LYS A 1 197 ? 17.624 16.284 14.776 1.00 86.88 197 LYS A O 1
ATOM 1632 N N . LEU A 1 198 ? 16.647 16.584 12.770 1.00 84.44 198 LEU A N 1
ATOM 1633 C CA . LEU A 1 198 ? 15.304 16.158 13.186 1.00 84.44 198 LEU A CA 1
ATOM 1634 C C . LEU A 1 198 ? 15.302 14.706 13.685 1.00 84.44 198 LEU A C 1
ATOM 1636 O O . LEU A 1 198 ? 14.796 14.437 14.767 1.00 84.44 198 LEU A O 1
ATOM 1640 N N . ASN A 1 199 ? 15.992 13.794 12.993 1.00 82.06 199 ASN A N 1
ATOM 1641 C CA . ASN A 1 199 ? 16.112 12.393 13.418 1.00 82.06 199 ASN A CA 1
ATOM 1642 C C . ASN A 1 199 ? 16.890 12.191 14.735 1.00 82.06 199 ASN A C 1
ATOM 1644 O O . ASN A 1 199 ? 16.886 11.092 15.283 1.00 82.06 199 ASN A O 1
ATOM 1648 N N . ARG A 1 200 ? 17.603 13.208 15.240 1.00 83.38 200 ARG A N 1
ATOM 1649 C CA . ARG A 1 200 ? 18.287 13.137 16.546 1.00 83.38 200 ARG A CA 1
ATOM 1650 C C . ARG A 1 200 ? 17.372 13.505 17.712 1.00 83.38 200 ARG A C 1
ATOM 1652 O O . ARG A 1 200 ? 17.730 13.222 18.856 1.00 83.38 200 ARG A O 1
ATOM 1659 N N . ILE A 1 201 ? 16.223 14.120 17.441 1.00 84.69 201 ILE A N 1
ATOM 1660 C CA . ILE A 1 201 ? 15.254 14.511 18.460 1.00 84.69 201 ILE A CA 1
ATOM 1661 C C . ILE A 1 201 ? 14.503 13.257 18.908 1.00 84.69 201 ILE A C 1
ATOM 1663 O O . ILE A 1 201 ? 13.642 12.749 18.201 1.00 84.69 201 ILE A O 1
ATOM 1667 N N . LYS A 1 202 ? 14.832 12.748 20.099 1.00 81.19 202 LYS A N 1
ATOM 1668 C CA . LYS A 1 202 ? 14.321 11.457 20.600 1.00 81.19 202 LYS A CA 1
ATOM 1669 C C . LYS A 1 202 ? 12.798 11.395 20.734 1.00 81.19 202 LYS A C 1
ATOM 1671 O O . LYS A 1 202 ? 12.240 10.306 20.698 1.00 81.19 202 LYS A O 1
ATOM 1676 N N . LYS A 1 203 ? 12.153 12.542 20.958 1.00 80.56 203 LYS A N 1
ATOM 1677 C CA . LYS A 1 203 ? 10.697 12.654 21.102 1.00 80.56 203 LYS A CA 1
ATOM 1678 C C . LYS A 1 203 ? 9.963 12.781 19.763 1.00 80.56 203 LYS A C 1
ATOM 1680 O O . LYS A 1 203 ? 8.742 12.673 19.756 1.00 80.56 203 LYS A O 1
ATOM 1685 N N . ILE A 1 204 ? 10.668 12.983 18.645 1.00 81.12 204 ILE A N 1
ATOM 1686 C CA . ILE A 1 204 ? 10.061 12.849 17.318 1.00 81.12 204 ILE A CA 1
ATOM 1687 C C . ILE A 1 204 ? 9.882 11.357 17.051 1.00 81.12 204 ILE A C 1
ATOM 1689 O O . ILE A 1 204 ? 10.856 10.619 16.910 1.00 81.12 204 ILE A O 1
ATOM 1693 N N . HIS A 1 205 ? 8.627 10.927 17.023 1.00 74.00 205 HIS A N 1
ATOM 1694 C CA . HIS A 1 205 ? 8.243 9.552 16.745 1.00 74.00 205 HIS A CA 1
ATOM 1695 C C . HIS A 1 205 ? 8.297 9.262 15.244 1.00 74.00 205 HIS A C 1
ATOM 1697 O O . HIS A 1 205 ? 8.866 8.255 14.826 1.00 74.00 205 HIS A O 1
ATOM 1703 N N . SER A 1 206 ? 7.767 10.181 14.434 1.00 71.81 206 SER A N 1
ATOM 1704 C CA . SER A 1 206 ? 7.721 10.054 12.980 1.00 71.81 206 SER A CA 1
ATOM 1705 C C . SER A 1 206 ? 7.950 11.399 12.294 1.00 71.81 206 SER A C 1
ATOM 1707 O O . SER A 1 206 ? 7.610 12.461 12.819 1.00 71.81 206 SER A O 1
ATOM 1709 N N . LEU A 1 207 ? 8.553 11.340 11.105 1.00 75.12 207 LEU A N 1
ATOM 1710 C CA . LEU A 1 207 ? 8.740 12.470 10.202 1.00 75.12 207 LEU A CA 1
ATOM 1711 C C . LEU A 1 207 ? 8.376 12.026 8.788 1.00 75.12 207 LEU A C 1
ATOM 1713 O O . LEU A 1 207 ? 9.079 11.217 8.177 1.00 75.12 207 LEU A O 1
ATOM 1717 N N . ILE A 1 208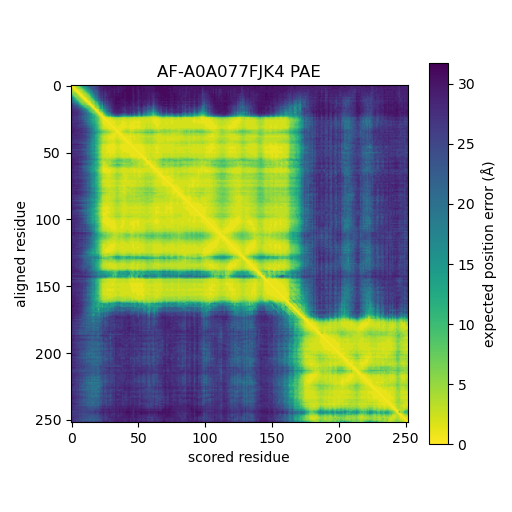 ? 7.303 12.604 8.257 1.00 73.31 208 ILE A N 1
ATOM 1718 C CA . ILE A 1 208 ? 6.773 12.305 6.926 1.00 73.31 208 ILE A CA 1
ATOM 1719 C C . ILE A 1 208 ? 6.969 13.528 6.039 1.00 73.31 208 ILE A C 1
ATOM 1721 O O . ILE A 1 208 ? 6.563 14.629 6.399 1.00 73.31 208 ILE A O 1
ATOM 1725 N N . VAL A 1 209 ? 7.567 13.348 4.861 1.00 77.00 209 VAL A N 1
ATOM 1726 C CA . VAL A 1 209 ? 7.646 14.402 3.840 1.00 77.00 209 VAL A CA 1
ATOM 1727 C C . VAL A 1 209 ? 6.394 14.319 2.974 1.00 77.00 209 VAL A C 1
ATOM 1729 O O . VAL A 1 209 ? 6.227 13.352 2.239 1.00 77.00 209 VAL A O 1
ATOM 1732 N N . LYS A 1 210 ? 5.513 15.314 3.093 1.00 66.31 210 LYS A N 1
ATOM 1733 C CA . LYS A 1 210 ? 4.251 15.416 2.347 1.00 66.31 210 LYS A CA 1
ATOM 1734 C C . LYS A 1 210 ? 4.486 15.926 0.929 1.00 66.31 210 LYS A C 1
ATOM 1736 O O . LYS A 1 210 ? 3.945 15.376 -0.020 1.00 66.31 210 LYS A O 1
ATOM 1741 N N . GLU A 1 211 ? 5.336 16.940 0.790 1.00 64.94 211 GLU A N 1
ATOM 1742 C CA . GLU A 1 211 ? 5.704 17.533 -0.497 1.00 64.94 211 GLU A CA 1
ATOM 1743 C C . GLU A 1 211 ? 7.162 17.992 -0.464 1.00 64.94 211 GLU A C 1
ATOM 1745 O O . GLU A 1 211 ? 7.664 18.400 0.585 1.00 64.94 211 GLU A O 1
ATOM 1750 N N . ILE A 1 212 ? 7.852 17.952 -1.604 1.00 74.50 212 ILE A N 1
ATOM 1751 C CA . ILE A 1 212 ? 9.217 18.469 -1.736 1.00 74.50 212 ILE A CA 1
ATOM 1752 C C . ILE A 1 212 ? 9.396 19.185 -3.074 1.00 74.50 212 ILE A C 1
ATOM 1754 O O . ILE A 1 212 ? 8.990 18.701 -4.128 1.00 74.50 212 ILE A O 1
ATOM 1758 N N . SER A 1 213 ? 10.029 20.348 -3.020 1.00 70.00 213 SER A N 1
ATOM 1759 C CA . SER A 1 213 ? 10.416 21.168 -4.164 1.00 70.00 213 SER A CA 1
ATOM 1760 C C . SER A 1 213 ? 11.899 21.530 -4.061 1.00 70.00 213 SER A C 1
ATOM 1762 O O . SER A 1 213 ? 12.596 21.126 -3.131 1.00 70.00 213 SER A O 1
ATOM 1764 N N . THR A 1 214 ? 12.401 22.317 -5.011 1.00 72.19 214 THR A N 1
ATOM 1765 C CA . THR A 1 214 ? 13.794 22.783 -4.996 1.00 72.19 214 THR A CA 1
ATOM 1766 C C . THR A 1 214 ? 14.102 23.759 -3.859 1.00 72.19 214 THR A C 1
ATOM 1768 O O . THR A 1 214 ? 15.273 23.921 -3.531 1.00 72.19 214 THR A O 1
ATOM 1771 N N . GLN A 1 215 ? 13.083 24.406 -3.278 1.00 75.31 215 GLN A N 1
ATOM 1772 C CA . GLN A 1 215 ? 13.252 25.470 -2.277 1.00 75.31 215 GLN A CA 1
ATOM 1773 C C . GLN A 1 215 ? 12.494 25.225 -0.972 1.00 75.31 215 GLN A C 1
ATOM 1775 O O . GLN A 1 215 ? 12.815 25.841 0.039 1.00 75.31 215 GLN A O 1
ATOM 1780 N N . ASN A 1 216 ? 11.494 24.344 -0.977 1.00 77.56 216 ASN A N 1
ATOM 1781 C CA . ASN A 1 216 ? 10.640 24.087 0.179 1.00 77.56 216 ASN A CA 1
ATOM 1782 C C . ASN A 1 216 ? 10.260 22.607 0.282 1.00 77.56 216 ASN A C 1
ATOM 1784 O O . ASN A 1 216 ? 10.109 21.944 -0.746 1.00 77.56 216 ASN A O 1
ATOM 1788 N N . ALA A 1 217 ? 10.025 22.114 1.494 1.00 77.00 217 ALA A N 1
ATOM 1789 C CA . ALA A 1 217 ? 9.352 20.841 1.735 1.00 77.00 217 ALA A CA 1
ATOM 1790 C C . ALA A 1 217 ? 8.258 20.985 2.788 1.00 77.00 217 ALA A C 1
ATOM 1792 O O . ALA A 1 217 ? 8.459 21.636 3.805 1.00 77.00 217 ALA A O 1
ATOM 1793 N N . ILE A 1 218 ? 7.124 20.327 2.589 1.00 74.25 218 ILE A N 1
ATOM 1794 C CA . ILE A 1 218 ? 6.089 20.220 3.614 1.00 74.25 218 ILE A CA 1
ATOM 1795 C C . ILE A 1 218 ? 6.328 18.918 4.363 1.00 74.25 218 ILE A C 1
ATOM 1797 O O . ILE A 1 218 ? 6.378 17.852 3.748 1.00 74.25 218 ILE A O 1
ATOM 1801 N N . ILE A 1 219 ? 6.472 18.988 5.684 1.00 77.75 219 ILE A N 1
ATOM 1802 C CA . ILE A 1 219 ? 6.668 17.812 6.532 1.00 77.75 219 ILE A CA 1
ATOM 1803 C C . ILE A 1 219 ? 5.606 17.727 7.627 1.00 77.75 219 ILE A C 1
ATOM 1805 O O . ILE A 1 219 ? 5.151 18.744 8.141 1.00 77.75 219 ILE A O 1
ATOM 1809 N N . SER A 1 220 ? 5.226 16.506 7.988 1.00 73.88 220 SER A N 1
ATOM 1810 C CA . SER A 1 220 ? 4.480 16.193 9.208 1.00 73.88 220 SER A CA 1
ATOM 1811 C C . SER A 1 220 ? 5.449 15.625 10.230 1.00 73.88 220 SER A C 1
ATOM 1813 O O . SER A 1 220 ? 6.238 14.742 9.889 1.00 73.88 220 SER A O 1
ATOM 1815 N N . ILE A 1 221 ? 5.384 16.117 11.462 1.00 78.38 221 ILE A N 1
ATOM 1816 C CA . ILE A 1 221 ? 6.130 15.575 12.595 1.00 78.38 221 ILE A CA 1
ATOM 1817 C C . ILE A 1 221 ? 5.127 15.070 13.623 1.00 78.38 221 ILE A C 1
ATOM 1819 O O . ILE A 1 221 ? 4.293 15.848 14.088 1.00 78.38 221 ILE A O 1
ATOM 1823 N N . ASP A 1 222 ? 5.275 13.808 14.013 1.00 75.62 222 ASP A N 1
ATOM 1824 C CA . ASP A 1 222 ? 4.603 13.245 15.181 1.00 75.62 222 ASP A CA 1
ATOM 1825 C C . ASP A 1 222 ? 5.534 13.362 16.376 1.00 75.62 222 ASP A C 1
ATOM 1827 O O . ASP A 1 222 ? 6.619 12.772 16.405 1.00 75.62 222 ASP A O 1
ATOM 1831 N N . TYR A 1 223 ? 5.133 14.170 17.351 1.00 78.50 223 TYR A N 1
ATOM 1832 C CA . TYR A 1 223 ? 5.939 14.471 18.524 1.00 78.50 223 TYR A CA 1
ATOM 1833 C C . TYR A 1 223 ? 5.301 13.934 19.797 1.00 78.50 223 TYR A C 1
ATOM 1835 O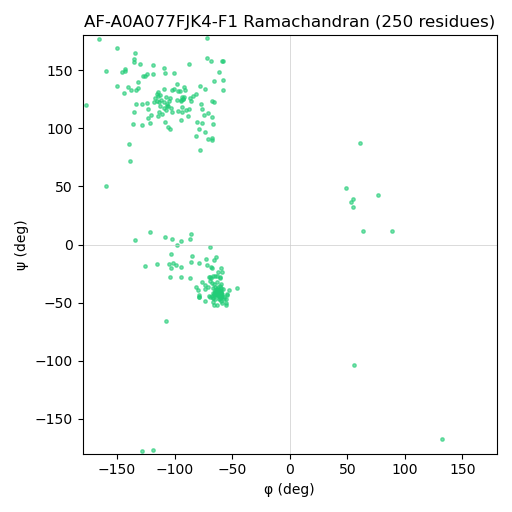 O . TYR A 1 223 ? 4.132 14.185 20.068 1.00 78.50 223 TYR A O 1
ATOM 1843 N N . ILE A 1 224 ? 6.087 13.242 20.616 1.00 77.31 224 ILE A N 1
ATOM 1844 C CA . ILE A 1 224 ? 5.682 12.754 21.933 1.00 77.31 224 ILE A CA 1
ATOM 1845 C C . ILE A 1 224 ? 5.739 13.919 22.932 1.00 77.31 224 ILE A C 1
ATOM 1847 O O . ILE A 1 224 ? 6.809 14.241 23.458 1.00 77.31 224 ILE A O 1
ATOM 1851 N N . GLY A 1 225 ? 4.586 14.525 23.213 1.00 75.50 225 GLY A N 1
ATOM 1852 C CA . GLY A 1 225 ? 4.444 15.691 24.087 1.00 75.50 225 GLY A CA 1
ATOM 1853 C C . GLY A 1 225 ? 3.588 16.795 23.468 1.00 75.50 225 GLY A C 1
ATOM 1854 O O . GLY A 1 225 ? 2.899 16.588 22.470 1.00 75.50 225 GLY A O 1
ATOM 1855 N N . GLU A 1 226 ? 3.627 17.978 24.074 1.00 77.62 226 GLU A N 1
ATOM 1856 C CA . GLU A 1 226 ? 2.862 19.144 23.623 1.00 77.62 226 GLU A CA 1
ATOM 1857 C C . GLU A 1 226 ? 3.617 19.962 22.563 1.00 77.62 226 GLU A C 1
ATOM 1859 O O . GLU A 1 226 ? 4.849 19.981 22.505 1.00 77.62 226 GLU A O 1
ATOM 1864 N N . THR A 1 227 ? 2.871 20.704 21.743 1.00 74.44 227 THR A N 1
ATOM 1865 C CA . THR A 1 227 ? 3.402 21.565 20.671 1.00 74.44 227 THR A CA 1
ATOM 1866 C C . THR A 1 227 ? 4.470 22.555 21.146 1.00 74.44 227 THR A C 1
ATOM 1868 O O . THR A 1 227 ? 5.459 22.791 20.449 1.00 74.44 227 THR A O 1
ATOM 1871 N N . GLU A 1 228 ? 4.298 23.140 22.335 1.00 82.31 228 GLU A N 1
ATOM 1872 C CA . GLU A 1 228 ? 5.243 24.121 22.886 1.00 82.31 228 GLU A CA 1
ATOM 1873 C C . GLU A 1 228 ? 6.600 23.490 23.247 1.00 82.31 228 GLU A C 1
ATOM 1875 O O . GLU A 1 228 ? 7.654 24.114 23.061 1.00 82.31 228 GLU A O 1
ATOM 1880 N N . GLU A 1 229 ? 6.593 22.228 23.690 1.00 82.31 229 GLU A N 1
ATOM 1881 C CA . GLU A 1 229 ? 7.812 21.464 23.962 1.00 82.31 229 GLU A CA 1
ATOM 1882 C C . GLU A 1 229 ? 8.575 21.174 22.668 1.00 82.31 229 GLU A C 1
ATOM 1884 O O . GLU A 1 229 ? 9.784 21.416 22.613 1.00 82.31 229 GLU A O 1
ATOM 1889 N N . LEU A 1 230 ? 7.874 20.760 21.601 1.00 85.19 230 LEU A N 1
ATOM 1890 C CA . LEU A 1 230 ? 8.491 20.542 20.290 1.00 85.19 230 LEU A CA 1
ATOM 1891 C C . LEU A 1 230 ? 9.181 21.811 19.788 1.00 85.19 230 LEU A C 1
ATOM 1893 O O . LEU A 1 230 ? 10.314 21.754 19.317 1.00 85.19 230 LEU A O 1
ATOM 1897 N N . PHE A 1 231 ? 8.532 22.972 19.890 1.00 86.81 231 PHE A N 1
ATOM 1898 C CA . PHE A 1 231 ? 9.133 24.229 19.434 1.00 86.81 231 PHE A CA 1
ATOM 1899 C C . PHE A 1 231 ? 10.392 24.591 20.217 1.00 86.81 231 PHE A C 1
ATOM 1901 O O . PHE A 1 231 ? 11.360 25.098 19.643 1.00 86.81 231 PHE A O 1
ATOM 1908 N N . THR A 1 232 ? 10.390 24.327 21.521 1.00 87.06 232 THR A N 1
ATOM 1909 C CA . THR A 1 232 ? 11.554 24.541 22.383 1.00 87.06 232 THR A CA 1
ATOM 1910 C C . THR A 1 232 ? 12.694 23.601 21.997 1.00 87.06 232 THR A C 1
ATOM 1912 O O . THR A 1 232 ? 13.843 24.031 21.861 1.00 87.06 232 THR A O 1
ATOM 1915 N N . GLU A 1 233 ? 12.378 22.333 21.739 1.00 88.25 233 GLU A N 1
ATOM 1916 C CA . GLU A 1 233 ? 13.353 21.330 21.329 1.00 88.25 233 GLU A CA 1
ATOM 1917 C C . GLU A 1 233 ? 13.926 21.640 19.939 1.00 88.25 233 GLU A C 1
ATOM 1919 O O . GLU A 1 233 ? 15.143 21.699 19.792 1.00 88.25 233 GLU A O 1
ATOM 1924 N N . LEU A 1 234 ? 13.100 21.986 18.948 1.00 90.00 234 LEU A N 1
ATOM 1925 C CA . LEU A 1 234 ? 13.560 22.421 17.624 1.00 90.00 234 LEU A CA 1
ATOM 1926 C C . LEU A 1 234 ? 14.535 23.607 17.717 1.00 90.00 234 LEU A C 1
ATOM 1928 O O . LEU A 1 234 ? 15.626 23.558 17.143 1.00 90.00 234 LEU A O 1
ATOM 1932 N N . LYS A 1 235 ? 14.208 24.635 18.509 1.00 90.75 235 LYS A N 1
ATOM 1933 C CA . LYS A 1 235 ? 15.109 25.778 18.737 1.00 90.75 235 LYS A CA 1
ATOM 1934 C C . LYS A 1 235 ? 16.447 25.351 19.346 1.00 90.75 235 LYS A C 1
ATOM 1936 O O . LYS A 1 235 ? 17.491 25.829 18.910 1.00 90.75 235 LYS A O 1
ATOM 1941 N N . SER A 1 236 ? 16.439 24.418 20.303 1.00 88.75 236 SER A N 1
ATOM 1942 C CA . SER A 1 236 ? 17.667 23.883 20.921 1.00 88.75 236 SER A CA 1
ATOM 1943 C C . SER A 1 236 ? 18.580 23.137 19.936 1.00 88.75 236 SER A C 1
ATOM 1945 O O . SER A 1 236 ? 19.799 23.140 20.103 1.00 88.75 236 SER A O 1
ATOM 1947 N N . TYR A 1 237 ? 18.011 22.559 18.871 1.00 87.62 237 TYR A N 1
ATOM 1948 C CA . TYR A 1 237 ? 18.753 21.913 17.780 1.00 87.62 237 TYR A CA 1
ATOM 1949 C C . TYR A 1 237 ? 19.186 22.901 16.679 1.00 87.62 237 TYR A C 1
ATOM 1951 O O . TYR A 1 237 ? 19.790 22.496 15.680 1.00 87.62 237 TYR A O 1
ATOM 1959 N N . GLY A 1 238 ? 18.934 24.198 16.885 1.00 87.50 238 GLY A N 1
ATOM 1960 C CA . GLY A 1 238 ? 19.351 25.291 16.011 1.00 87.50 238 GLY A CA 1
ATOM 1961 C C . GLY A 1 238 ? 18.354 25.632 14.907 1.00 87.50 238 GLY A C 1
ATOM 1962 O O . GLY A 1 238 ? 18.711 26.369 13.994 1.00 87.50 238 GLY A O 1
ATOM 1963 N N . PHE A 1 239 ? 17.127 25.110 14.967 1.00 89.62 239 PHE A N 1
ATOM 1964 C CA . PHE A 1 239 ? 16.088 25.476 14.013 1.00 89.62 239 PHE A CA 1
ATOM 1965 C C . PHE A 1 239 ? 15.478 26.838 14.350 1.00 89.62 239 PHE A C 1
ATOM 1967 O O . PHE A 1 239 ? 15.147 27.133 15.501 1.00 89.62 239 PHE A O 1
ATOM 1974 N N . MET A 1 240 ? 15.276 27.655 13.323 1.00 88.38 240 MET A N 1
ATOM 1975 C CA . MET A 1 240 ? 14.506 28.888 13.411 1.00 88.38 240 MET A CA 1
ATOM 1976 C C . MET A 1 240 ? 13.051 28.592 13.055 1.00 88.38 240 MET A C 1
ATOM 1978 O O . MET A 1 240 ? 12.782 27.872 12.097 1.00 88.38 240 MET A O 1
ATOM 1982 N N . LEU A 1 241 ? 12.127 29.144 13.840 1.00 86.00 241 LEU A N 1
ATOM 1983 C CA . LEU A 1 241 ? 10.688 29.007 13.637 1.00 86.00 241 LEU A CA 1
ATOM 1984 C C . LEU A 1 241 ? 10.123 30.374 13.264 1.00 86.00 241 LEU A C 1
ATOM 1986 O O . LEU A 1 241 ? 10.211 31.301 14.071 1.00 86.00 241 LEU A O 1
ATOM 1990 N N . ASP A 1 242 ? 9.533 30.483 12.078 1.00 82.12 242 ASP A N 1
ATOM 1991 C CA . ASP A 1 242 ? 8.741 31.641 11.667 1.00 82.12 242 ASP A CA 1
ATOM 1992 C C . ASP A 1 242 ? 7.272 31.233 11.543 1.00 82.12 242 ASP A C 1
ATOM 1994 O O . ASP A 1 242 ? 6.928 30.282 10.838 1.00 82.12 242 ASP A O 1
ATOM 1998 N N . LYS A 1 243 ? 6.394 31.936 12.257 1.00 73.50 243 LYS A N 1
ATOM 1999 C CA . LYS A 1 243 ? 4.955 31.680 12.235 1.00 73.50 243 LYS A CA 1
ATOM 2000 C C . LYS A 1 243 ? 4.289 32.787 11.434 1.00 73.50 243 LYS A C 1
ATOM 2002 O O . LYS A 1 243 ? 4.034 33.868 11.959 1.00 73.50 243 LYS A O 1
ATOM 2007 N N . GLN A 1 244 ? 3.955 32.489 10.182 1.00 63.12 244 GLN A N 1
ATOM 2008 C CA . GLN A 1 244 ? 3.194 33.396 9.330 1.00 63.12 244 GLN A CA 1
ATOM 2009 C C . GLN A 1 244 ? 1.787 32.836 9.128 1.00 63.12 244 GLN A C 1
ATOM 2011 O O . GLN A 1 244 ? 1.598 31.754 8.573 1.00 63.12 244 GLN A O 1
ATOM 2016 N N . HIS A 1 245 ? 0.785 33.589 9.587 1.00 62.69 245 HIS A N 1
ATOM 2017 C CA . HIS A 1 245 ? -0.623 33.182 9.588 1.00 62.69 245 HIS A CA 1
ATOM 2018 C C . HIS A 1 245 ? -0.846 31.845 10.325 1.00 62.69 245 HIS A C 1
ATOM 2020 O O . HIS A 1 245 ? -0.824 31.811 11.556 1.00 62.69 245 HIS A O 1
ATOM 2026 N N . ASN A 1 246 ? -1.048 30.757 9.571 1.00 51.19 246 ASN A N 1
ATOM 2027 C CA . ASN A 1 246 ? -1.354 29.409 10.058 1.00 51.19 246 ASN A CA 1
ATOM 2028 C C . ASN A 1 246 ? -0.321 28.357 9.602 1.00 51.19 246 ASN A C 1
ATOM 2030 O O . ASN A 1 246 ? -0.558 27.161 9.740 1.00 51.19 246 ASN A O 1
ATOM 2034 N N . ILE A 1 247 ? 0.806 28.799 9.033 1.00 55.62 247 ILE A N 1
ATOM 2035 C CA . ILE A 1 247 ? 1.896 27.939 8.564 1.00 55.62 247 ILE A CA 1
ATOM 2036 C C . ILE A 1 247 ? 3.123 28.232 9.422 1.00 55.62 247 ILE A C 1
ATOM 2038 O O . ILE A 1 247 ? 3.526 29.387 9.586 1.00 55.62 247 ILE A O 1
ATOM 2042 N N . ILE A 1 248 ? 3.715 27.179 9.981 1.00 74.38 248 ILE A N 1
ATOM 2043 C CA . ILE A 1 248 ? 4.972 27.285 10.716 1.00 74.38 248 ILE A CA 1
ATOM 2044 C C . ILE A 1 248 ? 6.088 26.900 9.760 1.00 74.38 248 ILE A C 1
ATOM 2046 O O . ILE A 1 248 ? 6.159 25.760 9.300 1.00 74.38 248 ILE A O 1
ATOM 2050 N N . THR A 1 249 ? 6.945 27.865 9.454 1.00 78.06 249 THR A N 1
ATOM 2051 C CA . THR A 1 249 ? 8.135 27.640 8.647 1.00 78.06 249 THR A CA 1
ATOM 2052 C C . THR A 1 249 ? 9.309 27.331 9.563 1.00 78.06 249 THR A C 1
ATOM 2054 O O . THR A 1 249 ? 9.615 28.098 10.476 1.00 78.06 249 THR A O 1
ATOM 2057 N N . ILE A 1 250 ? 9.956 26.197 9.329 1.00 82.19 250 ILE A N 1
ATOM 2058 C CA . ILE A 1 250 ? 11.213 25.814 9.953 1.00 82.19 250 ILE A CA 1
ATOM 2059 C C . ILE A 1 250 ? 12.332 26.089 8.946 1.00 82.19 250 ILE A C 1
ATOM 2061 O O . ILE A 1 250 ? 12.255 25.708 7.778 1.00 82.19 250 ILE A O 1
ATOM 2065 N N . SER A 1 251 ? 13.410 26.712 9.400 1.00 81.00 251 SER A N 1
ATOM 2066 C CA . SER A 1 251 ? 14.642 26.821 8.623 1.00 81.00 251 SER A CA 1
ATOM 2067 C C . SER A 1 251 ? 15.855 26.522 9.486 1.00 81.00 251 SER A C 1
ATOM 2069 O O . SER A 1 251 ? 15.814 26.655 10.711 1.00 81.00 251 SER A O 1
ATOM 2071 N N . LEU A 1 252 ? 16.940 26.130 8.827 1.00 79.12 252 LEU A N 1
ATOM 2072 C CA . LEU A 1 252 ? 18.258 25.964 9.425 1.00 79.12 252 LEU A CA 1
ATOM 2073 C C . LEU A 1 252 ? 19.219 27.006 8.861 1.00 79.12 252 LEU A C 1
ATOM 2075 O O . LEU A 1 252 ? 19.163 27.235 7.627 1.00 79.12 252 LEU A O 1
#

Secondary structure (DSSP, 8-state):
----------------STTHHHH--EEEEEEEEETTEEESSSTT-HHHHHHHHHS-TTGGGTEE-----HHHHHHS-HHHHHS--TGGGHHHHHHHT-SEEEEEEEEEEEETTTTEEEEEEEEEEE-SS-EEEEEEEEE-TT---HHHHHHHHHHHHHHHHHHHHHHHHHHTTS-EEEEEEEEE-SSHHHHHHHHHHHTT-TTEEEEEEEEE-SSEEEEEEEEES-HHHHHHHHHHTT-EEEEETTEEEEE-

pLDDT: mean 76.27, std 18.6, range [22.14, 97.31]